Protein AF-A0A1M7NIB0-F1 (afdb_monomer_lite)

Radius of gyration: 23.58 Å; chains: 1; bounding box: 43×76×76 Å

Sequence (185 aa):
MPYAHPVGQKGPVQVIPDAISPPKFSQVEDLFGQIFESIPLSHLPNWKTGSRVNDGVLGEQLALQTLNEKTGLNFKPLHNTSNHGCDGCAVAIDGDTITVVVMDAKSSVNGVSKAGTPHGDPRTRLEGWLGNRSIADSDPALRDALRAALDSGKAKVQGVTVKVGVPAPSKTGVAEFKVEPWTKK

Secondary structure (DSSP, 8-state):
--------------------PPP-PPPGGGGBT-EEEEEEEEEPPPTTT---S--SHHHHHHHHHHHHHHH----EEEE-TTS-EEEEEEEEEETTEEEEEEEEEEEETT-GGGS----S-HHHHHHHHHH-HHHHTTSHHHHHHHHHHHHTS-PEEEEEEEEEE-PPTTEEEEEEEEEEE----

Foldseek 3Di:
DDDDDDDDDPPDDPPPPPDPPPPQQDDLVVQAPDKDWWDWDAQAQDPVPSDQDCPCPVQLVVLQVVNCVRGVWNWDAQAAPVRDAFSTWTWDDDPPATEIETEDTFEDQVAQVPTDADAADRVVRNVVQLVDCRRCVVDVVRSVVVCVQVVVVRYHYWYKYWGWHDHGHRDIDIIMIHIHTRDHD

pLDDT: mean 84.71, std 18.4, range [32.97, 97.94]

Organism: NCBI:txid1220495

Structure (mmCIF, N/CA/C/O backbone):
data_AF-A0A1M7NIB0-F1
#
_entry.id   AF-A0A1M7NIB0-F1
#
loop_
_atom_site.group_PDB
_atom_site.id
_atom_site.type_symbol
_atom_site.label_atom_id
_atom_site.label_alt_id
_atom_site.label_comp_id
_atom_site.label_asym_id
_atom_site.label_entity_id
_atom_site.label_seq_id
_atom_site.pdbx_PDB_ins_code
_atom_site.Cartn_x
_atom_site.Cartn_y
_atom_site.Cartn_z
_atom_site.occupancy
_atom_site.B_iso_or_equiv
_atom_site.auth_seq_id
_atom_site.auth_comp_id
_atom_site.auth_asym_id
_atom_site.auth_atom_id
_atom_site.pdbx_PDB_model_num
ATOM 1 N N . MET A 1 1 ? 24.529 57.394 56.788 1.00 34.91 1 MET A N 1
ATOM 2 C CA . MET A 1 1 ? 25.425 56.940 55.702 1.00 34.91 1 MET A CA 1
ATOM 3 C C . MET A 1 1 ? 24.793 55.691 55.089 1.00 34.91 1 MET A C 1
ATOM 5 O O . MET A 1 1 ? 24.599 54.738 55.834 1.00 34.91 1 MET A O 1
ATOM 9 N N . PRO A 1 2 ? 24.341 55.743 53.825 1.00 42.16 2 PRO A N 1
ATOM 10 C CA . PRO A 1 2 ? 23.486 54.734 53.195 1.00 42.16 2 PRO A CA 1
ATOM 11 C C . PRO A 1 2 ? 24.319 53.629 52.535 1.00 42.16 2 PRO A C 1
ATOM 13 O O . PRO A 1 2 ? 25.425 53.909 52.089 1.00 42.16 2 PRO A O 1
ATOM 16 N N . TYR A 1 3 ? 23.777 52.418 52.392 1.00 32.97 3 TYR A N 1
ATOM 17 C CA . TYR A 1 3 ? 24.201 51.505 51.327 1.00 32.97 3 TYR A CA 1
ATOM 18 C C . TYR A 1 3 ? 23.001 50.757 50.749 1.00 32.97 3 TYR A C 1
ATOM 20 O O . TYR A 1 3 ? 22.040 50.435 51.443 1.00 32.97 3 TYR A O 1
ATOM 28 N N . ALA A 1 4 ? 23.066 50.613 49.431 1.00 38.78 4 ALA A N 1
ATOM 29 C CA . ALA A 1 4 ? 21.981 50.380 48.500 1.00 38.78 4 ALA A CA 1
ATOM 30 C C . ALA A 1 4 ? 21.538 48.910 48.398 1.00 38.78 4 ALA A C 1
ATOM 32 O O . ALA A 1 4 ? 22.283 47.985 48.712 1.00 38.78 4 ALA A O 1
ATOM 33 N N . HIS A 1 5 ? 20.324 48.725 47.875 1.00 43.03 5 HIS A N 1
ATOM 34 C CA . HIS A 1 5 ? 19.790 47.454 47.382 1.00 43.03 5 HIS A CA 1
ATOM 35 C C . HIS A 1 5 ? 20.661 46.851 46.265 1.00 43.03 5 HIS A C 1
ATOM 37 O O . HIS A 1 5 ? 21.209 47.602 45.453 1.00 43.03 5 HIS A O 1
ATOM 43 N N . PRO A 1 6 ? 20.595 45.522 46.074 1.00 43.59 6 PRO A N 1
ATOM 44 C CA . PRO A 1 6 ? 20.601 44.975 44.728 1.00 43.59 6 PRO A CA 1
ATOM 45 C C . PRO A 1 6 ? 19.321 44.181 44.430 1.00 43.59 6 PRO A C 1
ATOM 47 O O . PRO A 1 6 ? 18.995 43.193 45.078 1.00 43.59 6 PRO A O 1
ATOM 50 N N . VAL A 1 7 ? 18.598 44.699 43.435 1.00 42.88 7 VAL A N 1
ATOM 51 C CA . VAL A 1 7 ? 18.051 44.013 42.252 1.00 42.88 7 VAL A CA 1
ATOM 52 C C . VAL A 1 7 ? 17.602 42.557 42.441 1.00 42.88 7 VAL A C 1
ATOM 54 O O . VAL A 1 7 ? 18.408 41.641 42.584 1.00 42.88 7 VAL A O 1
ATOM 57 N N . GLY A 1 8 ? 16.288 42.348 42.318 1.00 41.50 8 GLY A N 1
ATOM 58 C CA . GLY A 1 8 ? 15.665 41.030 42.264 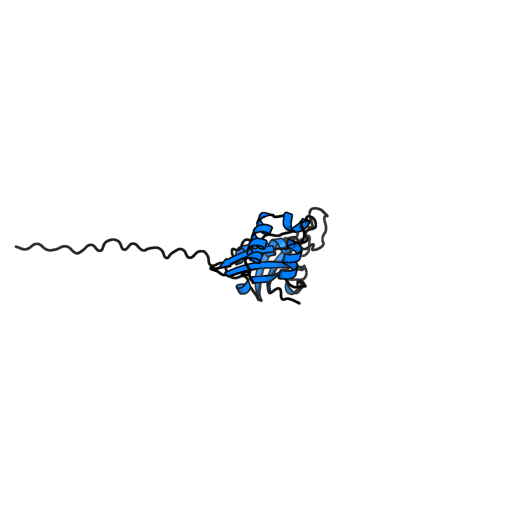1.00 41.50 8 GLY A CA 1
ATOM 59 C C . GLY A 1 8 ? 16.226 40.170 41.133 1.00 41.50 8 GLY A C 1
ATOM 60 O O . GLY A 1 8 ? 16.125 40.518 39.955 1.00 41.50 8 GLY A O 1
ATOM 61 N N . GLN A 1 9 ? 16.782 39.017 41.497 1.00 36.00 9 GLN A N 1
ATOM 62 C CA . GLN A 1 9 ? 17.070 37.956 40.545 1.00 36.00 9 GLN A CA 1
ATOM 63 C C . GLN A 1 9 ? 15.741 37.347 40.090 1.00 36.00 9 GLN A C 1
ATOM 65 O O . GLN A 1 9 ? 15.070 36.643 40.844 1.00 36.00 9 GLN A O 1
ATOM 70 N N . LYS A 1 10 ? 15.349 37.625 38.842 1.00 45.47 10 LYS A N 1
ATOM 71 C CA . LYS A 1 10 ? 14.395 36.774 38.128 1.00 45.47 10 LYS A CA 1
ATOM 72 C C . LYS A 1 10 ? 15.069 35.415 37.967 1.00 45.47 10 LYS A C 1
ATOM 74 O O . LYS A 1 10 ? 16.091 35.318 37.292 1.00 45.47 10 LYS A O 1
ATOM 79 N N . GLY A 1 11 ? 14.524 34.401 38.636 1.00 38.88 11 GLY A N 1
ATOM 80 C CA . GLY A 1 11 ? 14.954 33.017 38.468 1.00 38.88 11 GLY A CA 1
ATOM 81 C C . GLY A 1 11 ? 14.878 32.591 36.996 1.00 38.88 11 GLY A C 1
ATOM 82 O O . GLY A 1 11 ? 14.167 33.227 36.209 1.00 38.88 11 GLY A O 1
ATOM 83 N N . PRO A 1 12 ? 15.624 31.549 36.600 1.00 42.44 12 PRO A N 1
ATOM 84 C CA . PRO A 1 12 ? 15.651 31.103 35.218 1.00 42.44 12 PRO A CA 1
ATOM 85 C C . PRO A 1 12 ? 14.233 30.741 34.775 1.00 42.44 12 PRO A C 1
ATOM 87 O O . PRO A 1 12 ? 13.578 29.885 35.369 1.00 42.44 12 PRO A O 1
ATOM 90 N N . VAL A 1 13 ? 13.754 31.423 33.734 1.00 40.69 13 VAL A N 1
ATOM 91 C CA . VAL A 1 13 ? 12.539 31.037 33.021 1.00 40.69 13 VAL A CA 1
ATOM 92 C C . VAL A 1 13 ? 12.833 29.682 32.397 1.00 40.69 13 VAL A C 1
ATOM 94 O O . VAL A 1 13 ? 13.608 29.576 31.448 1.00 40.69 13 VAL A O 1
ATOM 97 N N . GLN A 1 14 ? 12.255 28.639 32.979 1.00 34.41 14 GLN A N 1
ATOM 98 C CA . GLN A 1 14 ? 12.273 27.306 32.411 1.00 34.41 14 GLN A CA 1
ATOM 99 C C . GLN A 1 14 ? 11.399 27.356 31.157 1.00 34.41 14 GLN A C 1
ATOM 101 O O . GLN A 1 14 ? 10.173 27.322 31.234 1.00 34.41 14 GLN A O 1
ATOM 106 N N . VAL A 1 15 ? 12.040 27.531 30.001 1.00 38.97 15 VAL A N 1
ATOM 107 C CA . VAL A 1 15 ? 11.403 27.334 28.701 1.00 38.97 15 VAL A CA 1
ATOM 108 C C . VAL A 1 15 ? 11.021 25.862 28.660 1.00 38.97 15 VAL A C 1
ATOM 110 O O . VAL A 1 15 ? 11.881 24.997 28.511 1.00 38.97 15 VAL A O 1
ATOM 113 N N . ILE A 1 16 ? 9.743 25.575 28.893 1.00 38.59 16 ILE A N 1
ATOM 114 C CA . ILE A 1 16 ? 9.174 24.262 28.622 1.00 38.59 16 ILE A CA 1
ATOM 115 C C . ILE A 1 16 ? 9.259 24.140 27.099 1.00 38.59 16 ILE A C 1
ATOM 117 O O . ILE A 1 16 ? 8.629 24.956 26.423 1.00 38.59 16 ILE A O 1
ATOM 121 N N . PRO A 1 17 ? 10.083 23.238 26.533 1.00 40.62 17 PRO A N 1
ATOM 122 C CA . PRO A 1 17 ? 10.037 23.016 25.100 1.00 40.62 17 PRO A CA 1
ATOM 123 C C . PRO A 1 17 ? 8.602 22.617 24.776 1.00 40.62 17 PRO A C 1
ATOM 125 O O . PRO A 1 17 ? 8.046 21.757 25.469 1.00 40.62 17 PRO A O 1
ATOM 128 N N . ASP A 1 18 ? 8.006 23.292 23.788 1.00 41.19 18 ASP A N 1
ATOM 129 C CA . ASP A 1 18 ? 6.699 22.931 23.252 1.00 41.19 18 ASP A CA 1
ATOM 130 C C . ASP A 1 18 ? 6.626 21.414 23.186 1.00 41.19 18 ASP A C 1
ATOM 132 O O . ASP A 1 18 ? 7.549 20.768 22.673 1.00 41.19 18 ASP A O 1
ATOM 136 N N . ALA A 1 19 ? 5.574 20.858 23.796 1.00 44.59 19 ALA A N 1
ATOM 137 C CA . ALA A 1 19 ? 5.298 19.437 23.755 1.00 44.59 19 ALA A CA 1
ATOM 138 C C . ALA A 1 19 ? 5.572 18.975 22.328 1.00 44.59 19 ALA A C 1
ATOM 140 O O . ALA A 1 19 ? 4.965 19.507 21.395 1.00 44.59 19 ALA A O 1
ATOM 141 N N . ILE A 1 20 ? 6.546 18.073 22.170 1.00 41.31 20 ILE A N 1
ATOM 142 C CA . ILE A 1 20 ? 6.865 17.454 20.890 1.00 41.31 20 ILE A CA 1
ATOM 143 C C . ILE A 1 20 ? 5.541 16.862 20.435 1.00 41.31 20 ILE A C 1
ATOM 145 O O . ILE A 1 20 ? 5.118 15.821 20.939 1.00 41.31 20 ILE A O 1
ATOM 149 N N . SER A 1 21 ? 4.833 17.588 19.570 1.00 39.56 21 SER A N 1
ATOM 150 C CA . SER A 1 21 ? 3.622 17.072 18.968 1.00 39.56 21 SER A CA 1
ATOM 151 C C . SER A 1 21 ? 4.083 15.791 18.295 1.00 39.56 21 SER A C 1
ATOM 153 O O . SER A 1 21 ? 5.071 15.850 17.549 1.00 39.56 21 SER A O 1
ATOM 155 N N . PRO A 1 22 ? 3.471 14.631 18.599 1.00 42.66 22 PRO A N 1
ATOM 156 C CA . PRO A 1 22 ? 3.801 13.420 17.871 1.00 42.66 22 PRO A CA 1
ATOM 157 C C . PRO A 1 22 ? 3.732 13.769 16.382 1.00 42.66 22 PRO A C 1
ATOM 159 O O . PRO A 1 22 ? 2.872 14.581 16.013 1.00 42.66 22 PRO A O 1
ATOM 162 N N . PRO A 1 23 ? 4.669 13.272 15.552 1.00 42.28 23 PRO A N 1
ATOM 163 C CA . PRO A 1 23 ? 4.689 13.617 14.139 1.00 42.28 23 PRO A CA 1
ATOM 164 C C . PRO A 1 23 ? 3.271 13.433 13.616 1.00 42.28 23 PRO A C 1
ATOM 166 O O . PRO A 1 23 ? 2.710 12.344 13.737 1.00 42.28 23 PRO A O 1
ATOM 169 N N . LYS A 1 24 ? 2.649 14.525 13.153 1.00 49.41 24 LYS A N 1
ATOM 170 C CA . LYS A 1 24 ? 1.334 14.448 12.525 1.00 49.41 24 LYS A CA 1
ATOM 171 C C . LYS A 1 24 ? 1.514 13.477 11.370 1.00 49.41 24 LYS A C 1
ATOM 173 O O . LYS A 1 24 ? 2.203 13.814 10.408 1.00 49.41 24 LYS A O 1
ATOM 178 N N . PHE A 1 25 ? 0.962 12.274 11.500 1.00 53.75 25 PHE A N 1
ATOM 179 C CA . PHE A 1 25 ? 0.815 11.380 10.367 1.00 53.75 25 PHE A CA 1
ATOM 180 C C . PHE A 1 25 ? 0.107 12.200 9.290 1.00 53.75 25 PHE A C 1
ATOM 182 O O . PHE A 1 25 ? -0.956 12.766 9.560 1.00 53.75 25 PHE A O 1
ATOM 189 N N . SER A 1 26 ? 0.730 12.369 8.121 1.00 63.62 26 SER A N 1
ATOM 190 C CA . SER A 1 26 ? 0.009 13.009 7.025 1.00 63.62 26 SER A CA 1
ATOM 191 C C . SER A 1 26 ? -1.113 12.057 6.633 1.00 63.62 26 SER A C 1
ATOM 193 O O . SER A 1 26 ? -0.911 10.836 6.563 1.00 63.62 26 SER A O 1
ATOM 195 N N . GLN A 1 27 ? -2.324 12.588 6.480 1.00 81.94 27 GLN A N 1
ATOM 196 C CA . GLN A 1 27 ? -3.430 11.741 6.068 1.00 81.94 27 GLN A CA 1
ATOM 197 C C . GLN A 1 27 ? -3.140 11.284 4.640 1.00 81.94 27 GLN A C 1
ATOM 199 O O . GLN A 1 27 ? -2.608 12.043 3.830 1.00 81.94 27 GLN A O 1
ATOM 204 N N . VAL A 1 28 ? -3.450 10.030 4.307 1.00 84.44 28 VAL A N 1
ATOM 205 C CA . VAL A 1 28 ? -3.160 9.514 2.957 1.00 84.44 28 VAL A CA 1
ATOM 206 C C . VAL A 1 28 ? -3.907 10.335 1.900 1.00 84.44 28 VAL A C 1
ATOM 208 O O . VAL A 1 28 ? -3.419 10.521 0.786 1.00 84.44 28 VAL A O 1
ATOM 211 N N . GLU A 1 29 ? -5.060 10.879 2.280 1.00 87.81 29 GLU A N 1
ATOM 212 C CA . GLU A 1 29 ? -5.856 11.827 1.516 1.00 87.81 29 GLU A CA 1
ATOM 213 C C . GLU A 1 29 ? -5.079 13.087 1.102 1.00 87.81 29 GLU A C 1
ATOM 215 O O . GLU A 1 29 ? -5.306 13.589 0.000 1.00 87.81 29 GLU A O 1
ATOM 220 N N . ASP A 1 30 ? -4.124 13.556 1.913 1.00 87.81 30 ASP A N 1
ATOM 221 C CA . ASP A 1 30 ? -3.294 14.721 1.584 1.00 87.81 30 ASP A CA 1
ATOM 222 C C . ASP A 1 30 ? -2.438 14.460 0.338 1.00 87.81 30 ASP A C 1
ATOM 224 O O . ASP A 1 30 ? -2.096 15.392 -0.384 1.00 87.81 30 ASP A O 1
ATOM 228 N N . LEU A 1 31 ? -2.122 13.194 0.039 1.00 88.31 31 LEU A N 1
ATOM 229 C CA . LEU A 1 31 ? -1.318 12.794 -1.119 1.00 88.31 31 LEU A CA 1
ATOM 230 C C . LEU A 1 31 ? -2.131 12.717 -2.420 1.00 88.31 31 LEU A C 1
ATOM 232 O O . LEU A 1 31 ? -1.552 12.556 -3.498 1.00 88.31 31 LEU A O 1
ATOM 236 N N . PHE A 1 32 ? -3.462 12.795 -2.355 1.00 90.94 32 PHE A N 1
ATOM 237 C CA . PHE A 1 32 ? -4.306 12.554 -3.520 1.00 90.94 32 PHE A CA 1
ATOM 238 C C . PHE A 1 32 ? -4.112 13.598 -4.617 1.00 90.94 32 PHE A C 1
ATOM 240 O O . PHE A 1 32 ? -4.124 14.805 -4.391 1.00 90.94 32 PHE A O 1
ATOM 247 N N . GLY A 1 33 ? -3.952 13.108 -5.849 1.00 83.38 33 GLY A N 1
ATOM 248 C CA . GLY A 1 33 ? -3.745 13.944 -7.030 1.00 83.38 33 GLY A CA 1
ATOM 249 C C . GLY A 1 33 ? -2.323 14.487 -7.170 1.00 83.38 33 GLY A C 1
ATOM 250 O O . GLY A 1 33 ? -1.998 15.021 -8.231 1.00 83.38 33 GLY A O 1
ATOM 251 N N . GLN A 1 34 ? -1.468 14.302 -6.161 1.00 83.00 34 GLN A N 1
ATOM 252 C CA . GLN A 1 34 ? -0.063 14.669 -6.242 1.00 83.00 34 GLN A CA 1
ATOM 253 C C . GLN A 1 34 ? 0.708 13.666 -7.103 1.00 83.00 34 GLN A C 1
ATOM 255 O O . GLN A 1 34 ? 0.446 12.457 -7.083 1.00 83.00 34 GLN A O 1
ATOM 260 N N . ILE A 1 35 ? 1.673 14.190 -7.855 1.00 81.88 35 ILE A N 1
ATOM 261 C CA . ILE A 1 35 ? 2.698 13.396 -8.523 1.00 81.88 35 ILE A CA 1
ATOM 262 C C . ILE A 1 35 ? 4.006 13.671 -7.796 1.00 81.88 35 ILE A C 1
ATOM 264 O O . ILE A 1 35 ? 4.390 14.828 -7.634 1.00 81.88 35 ILE A O 1
ATOM 268 N N . PHE A 1 36 ? 4.671 12.611 -7.346 1.00 82.44 36 PHE A N 1
ATOM 269 C CA . PHE A 1 36 ? 5.967 12.717 -6.685 1.00 82.44 36 PHE A CA 1
ATOM 270 C C . PHE A 1 36 ? 7.070 12.310 -7.654 1.00 82.44 36 PHE A C 1
ATOM 272 O O . PHE A 1 36 ? 6.957 11.310 -8.372 1.00 82.44 36 PHE A O 1
ATOM 279 N N . GLU A 1 37 ? 8.128 13.114 -7.669 1.00 69.06 37 GLU A N 1
ATOM 280 C CA . GLU A 1 37 ? 9.243 12.953 -8.585 1.00 69.06 37 GLU A CA 1
ATOM 281 C C . GLU A 1 37 ? 10.269 11.923 -8.099 1.00 69.06 37 GLU A C 1
ATOM 283 O O . GLU A 1 37 ? 10.825 12.003 -7.007 1.00 69.06 37 GLU A O 1
ATOM 288 N N . SER A 1 38 ? 10.561 11.009 -9.018 1.00 64.19 38 SER A N 1
ATOM 289 C CA . SER A 1 38 ? 11.890 10.709 -9.531 1.00 64.19 38 SER A CA 1
ATOM 290 C C . SER A 1 38 ? 12.925 10.094 -8.595 1.00 64.19 38 SER A C 1
ATOM 292 O O . SER A 1 38 ? 13.890 10.740 -8.185 1.00 64.19 38 SER A O 1
ATOM 294 N N . ILE A 1 39 ? 12.820 8.779 -8.409 1.00 67.12 39 ILE A N 1
ATOM 295 C CA . ILE A 1 39 ? 13.919 7.962 -7.882 1.00 67.12 39 ILE A CA 1
ATOM 296 C C . ILE A 1 39 ? 14.657 7.322 -9.068 1.00 67.12 39 ILE A C 1
ATOM 298 O O . ILE A 1 39 ? 14.045 6.521 -9.787 1.00 67.12 39 ILE A O 1
ATOM 302 N N . PRO A 1 40 ? 15.948 7.640 -9.301 1.00 81.25 40 PRO A N 1
ATOM 303 C CA . PRO A 1 40 ? 16.780 6.867 -10.209 1.00 81.25 40 PRO A CA 1
ATOM 304 C C . PRO A 1 40 ? 16.862 5.426 -9.716 1.00 81.25 40 PRO A C 1
ATOM 306 O O . PRO A 1 40 ? 17.307 5.165 -8.599 1.00 81.25 40 PRO A O 1
ATOM 309 N N . LEU A 1 41 ? 16.435 4.480 -10.543 1.00 87.94 41 LEU A N 1
ATOM 310 C CA . LEU A 1 41 ? 16.451 3.070 -10.189 1.00 87.94 41 LEU A CA 1
ATOM 311 C C . LEU A 1 41 ? 16.721 2.190 -11.399 1.00 87.94 41 LEU A C 1
ATOM 313 O O . LEU A 1 41 ? 16.505 2.579 -12.549 1.00 87.94 41 LEU A O 1
ATOM 317 N N . SER A 1 42 ? 17.179 0.974 -11.120 1.00 86.88 42 SER A N 1
ATOM 318 C CA . SER A 1 42 ? 17.357 -0.065 -12.129 1.00 86.88 42 SER A CA 1
ATOM 319 C C . SER A 1 42 ? 16.274 -1.118 -11.972 1.00 86.88 42 SER A C 1
ATOM 321 O O . SER A 1 42 ? 16.189 -1.773 -10.935 1.00 86.88 42 SER A O 1
ATOM 323 N N . HIS A 1 43 ? 15.460 -1.299 -13.010 1.00 88.69 43 HIS A N 1
ATOM 324 C CA . HIS A 1 43 ? 14.472 -2.368 -13.035 1.00 88.69 43 HIS A CA 1
ATOM 325 C C . HIS A 1 43 ? 15.170 -3.658 -13.457 1.00 88.69 43 HIS A C 1
ATOM 327 O O . HIS A 1 43 ? 15.409 -3.896 -14.641 1.00 88.69 43 HIS A O 1
ATOM 333 N N . LEU A 1 44 ? 15.550 -4.482 -12.487 1.00 87.62 44 LEU A N 1
ATOM 334 C CA . LEU A 1 44 ? 16.203 -5.758 -12.759 1.00 87.62 44 LEU A CA 1
ATOM 335 C C . LEU A 1 44 ? 15.186 -6.788 -13.277 1.00 87.62 44 LEU A C 1
ATOM 337 O O . LEU A 1 44 ? 14.028 -6.753 -12.864 1.00 87.62 44 LEU A O 1
ATOM 341 N N . PRO A 1 45 ? 15.585 -7.715 -14.167 1.00 84.44 45 PRO A N 1
ATOM 342 C CA . PRO A 1 45 ? 14.770 -8.885 -14.480 1.00 84.44 45 PRO A CA 1
ATOM 343 C C . PRO A 1 45 ? 14.365 -9.641 -13.215 1.00 84.44 45 PRO A C 1
ATOM 345 O O . PRO A 1 45 ? 15.115 -9.666 -12.236 1.00 84.44 45 PRO A O 1
ATOM 348 N N . ASN A 1 46 ? 13.216 -10.314 -13.258 1.00 83.50 46 ASN A N 1
ATOM 349 C CA . ASN A 1 46 ? 12.777 -11.147 -12.145 1.00 83.50 46 ASN A CA 1
ATOM 350 C C . ASN A 1 46 ? 13.860 -12.188 -11.815 1.00 83.50 46 ASN A C 1
ATOM 352 O O . ASN A 1 46 ? 14.240 -12.987 -12.669 1.00 83.50 46 ASN A O 1
ATOM 356 N N . TRP A 1 47 ? 14.350 -12.200 -10.577 1.00 78.75 47 TRP A N 1
ATOM 357 C CA . TRP A 1 47 ? 15.511 -13.015 -10.205 1.00 78.75 47 TRP A CA 1
ATOM 358 C C . TRP A 1 47 ? 15.239 -14.527 -10.219 1.00 78.75 47 TRP A C 1
ATOM 360 O O . TRP A 1 47 ? 16.170 -15.308 -10.388 1.00 78.75 47 TRP A O 1
ATOM 370 N N . LYS A 1 48 ? 13.976 -14.949 -10.053 1.00 80.06 48 LYS A N 1
ATOM 371 C CA . LYS A 1 48 ? 13.586 -16.369 -10.056 1.00 80.06 48 LYS A CA 1
ATOM 372 C C . LYS A 1 48 ? 13.420 -16.914 -11.468 1.00 80.06 48 LYS A C 1
ATOM 374 O O . LYS A 1 48 ? 13.734 -18.071 -11.718 1.00 80.06 48 LYS A O 1
ATOM 379 N N . THR A 1 49 ? 12.875 -16.104 -12.373 1.00 82.12 49 THR A N 1
ATOM 380 C CA . THR A 1 49 ? 12.452 -16.558 -13.710 1.00 82.12 49 THR A CA 1
ATOM 381 C C . THR A 1 49 ? 13.290 -15.982 -14.849 1.00 82.12 49 THR A C 1
ATOM 383 O O . THR A 1 49 ? 13.172 -16.435 -15.983 1.00 82.12 49 THR A O 1
ATOM 386 N N . GLY A 1 50 ? 14.101 -14.956 -14.586 1.00 81.94 50 GLY A N 1
ATOM 387 C CA . GLY A 1 50 ? 14.777 -14.164 -15.614 1.00 81.94 50 GLY A CA 1
ATOM 388 C C . GLY A 1 50 ? 13.826 -13.319 -16.471 1.00 81.94 50 GLY A C 1
ATOM 389 O O . GLY A 1 50 ? 14.263 -12.739 -17.467 1.00 81.94 50 GLY A O 1
ATOM 390 N N . SER A 1 51 ? 12.534 -13.251 -16.118 1.00 82.56 51 SER A N 1
ATOM 391 C CA . SER A 1 51 ? 11.520 -12.549 -16.906 1.00 82.56 51 SER A CA 1
ATOM 392 C C . SER A 1 51 ? 11.857 -11.067 -17.068 1.00 82.56 51 SER A C 1
ATOM 394 O O . SER A 1 51 ? 12.260 -10.388 -16.122 1.00 82.56 51 SER A O 1
ATOM 396 N N . ARG A 1 52 ? 11.655 -10.566 -18.290 1.00 85.62 52 ARG A N 1
ATOM 397 C CA . ARG A 1 52 ? 11.793 -9.149 -18.667 1.00 85.62 52 ARG A CA 1
ATOM 398 C C . ARG A 1 52 ? 10.438 -8.470 -18.860 1.00 85.62 52 ARG A C 1
ATOM 400 O O . ARG A 1 52 ? 10.336 -7.480 -19.579 1.00 85.62 52 ARG A O 1
ATOM 407 N N . VAL A 1 53 ? 9.399 -9.031 -18.254 1.00 87.88 53 VAL A N 1
ATOM 408 C CA . VAL A 1 53 ? 8.063 -8.440 -18.192 1.00 87.88 53 VAL A CA 1
ATOM 409 C C . VAL A 1 53 ? 7.937 -7.680 -16.877 1.00 87.88 53 VAL A C 1
ATOM 411 O O . VAL A 1 53 ? 8.490 -8.104 -15.868 1.00 87.88 53 VAL A O 1
ATOM 414 N N . ASN A 1 54 ? 7.216 -6.558 -16.888 1.00 88.44 54 ASN A N 1
ATOM 415 C CA . ASN A 1 54 ? 6.818 -5.893 -15.653 1.00 88.44 54 ASN A CA 1
ATOM 416 C C . ASN A 1 54 ? 5.811 -6.779 -14.906 1.00 88.44 54 ASN A C 1
ATOM 418 O O . ASN A 1 54 ? 4.661 -6.884 -15.328 1.00 88.44 54 ASN A O 1
ATOM 422 N N . ASP A 1 55 ? 6.259 -7.421 -13.831 1.00 88.62 55 ASP A N 1
ATOM 423 C CA . ASP A 1 55 ? 5.469 -8.349 -13.014 1.00 88.62 55 ASP A CA 1
ATOM 424 C C . ASP A 1 55 ? 4.794 -7.675 -11.808 1.00 88.62 55 ASP A C 1
ATOM 426 O O . ASP A 1 55 ? 4.109 -8.339 -11.036 1.00 88.62 55 ASP A O 1
ATOM 430 N N . GLY A 1 56 ? 4.967 -6.359 -11.656 1.00 90.56 56 GLY A N 1
ATOM 431 C CA . GLY A 1 56 ? 4.345 -5.568 -10.595 1.00 90.56 56 GLY A CA 1
ATOM 432 C C . GLY A 1 56 ? 5.157 -5.470 -9.304 1.00 90.56 56 GLY A C 1
ATOM 433 O O . GLY A 1 56 ? 4.983 -4.487 -8.587 1.00 90.56 56 GLY A O 1
ATOM 434 N N . VAL A 1 57 ? 6.103 -6.383 -9.049 1.00 90.56 57 VAL A N 1
ATOM 435 C CA . VAL A 1 57 ? 6.802 -6.497 -7.752 1.00 90.56 57 VAL A CA 1
ATOM 436 C C . VAL A 1 57 ? 7.550 -5.217 -7.391 1.00 90.56 57 VAL A C 1
ATOM 438 O O . VAL A 1 57 ? 7.404 -4.689 -6.291 1.00 90.56 57 VAL A O 1
ATOM 441 N N . LEU A 1 58 ? 8.324 -4.675 -8.334 1.00 91.62 58 LEU A N 1
ATOM 442 C CA . LEU A 1 58 ? 9.047 -3.422 -8.120 1.00 91.62 58 LEU A CA 1
ATOM 443 C C . LEU A 1 58 ? 8.089 -2.249 -7.865 1.00 91.62 58 LEU A C 1
ATOM 445 O O . LEU A 1 58 ? 8.355 -1.396 -7.025 1.00 91.62 58 LEU A O 1
ATOM 449 N N . GLY A 1 59 ? 6.969 -2.201 -8.588 1.00 93.81 59 GLY A N 1
ATOM 450 C CA . GLY A 1 59 ? 5.979 -1.141 -8.426 1.00 93.81 59 GLY A CA 1
ATOM 451 C C . GLY A 1 59 ? 5.336 -1.150 -7.045 1.00 93.81 59 GLY A C 1
ATOM 452 O O . GLY A 1 59 ? 5.208 -0.102 -6.423 1.00 93.81 59 GLY A O 1
ATOM 453 N N . GLU A 1 60 ? 4.984 -2.331 -6.549 1.00 95.19 60 GLU A N 1
ATOM 454 C CA . GLU A 1 60 ? 4.437 -2.511 -5.208 1.00 95.19 60 GLU A CA 1
ATOM 455 C C . GLU A 1 60 ? 5.429 -2.110 -4.113 1.00 95.19 60 GLU A C 1
ATOM 457 O O . GLU A 1 60 ? 5.076 -1.353 -3.211 1.00 95.19 60 GLU A O 1
ATOM 462 N N . GLN A 1 61 ? 6.688 -2.546 -4.221 1.00 93.44 61 GLN A N 1
ATOM 463 C CA . GLN A 1 61 ? 7.735 -2.190 -3.259 1.00 93.44 61 GLN A CA 1
ATOM 464 C C . GLN A 1 61 ? 7.913 -0.674 -3.151 1.00 93.44 61 GLN A C 1
ATOM 466 O O . GLN A 1 61 ? 7.946 -0.121 -2.051 1.00 93.44 61 GLN A O 1
ATOM 471 N N . LEU A 1 62 ? 7.984 0.004 -4.297 1.00 94.06 62 LEU A N 1
ATOM 472 C CA . LEU A 1 62 ? 8.131 1.453 -4.331 1.00 94.06 62 LEU A CA 1
ATOM 473 C C . LEU A 1 62 ? 6.866 2.172 -3.834 1.00 94.06 62 LEU A C 1
ATOM 475 O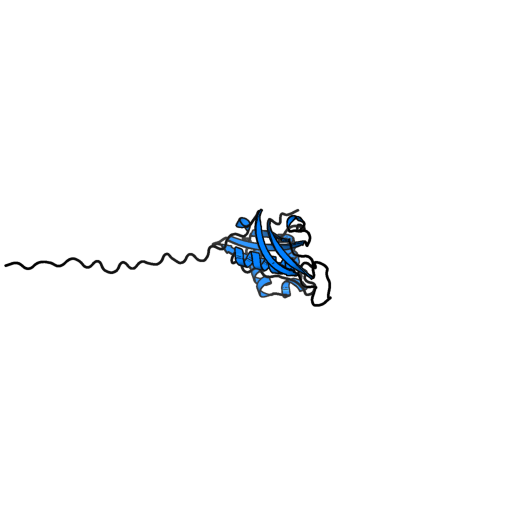 O . LEU A 1 62 ? 6.970 3.218 -3.195 1.00 94.06 62 LEU A O 1
ATOM 479 N N . ALA A 1 63 ? 5.676 1.622 -4.095 1.00 94.88 63 ALA A N 1
ATOM 480 C CA . ALA A 1 63 ? 4.417 2.158 -3.586 1.00 94.88 63 ALA A CA 1
ATOM 481 C C . ALA A 1 63 ? 4.339 2.088 -2.052 1.00 94.88 63 ALA A C 1
ATOM 483 O O . ALA A 1 63 ? 4.042 3.098 -1.411 1.00 94.88 63 ALA A O 1
ATOM 484 N N . LEU A 1 64 ? 4.674 0.931 -1.471 1.00 95.25 64 LEU A N 1
ATOM 485 C CA . LEU A 1 64 ? 4.763 0.731 -0.022 1.00 95.25 64 LEU A CA 1
ATOM 486 C C . LEU A 1 64 ? 5.764 1.694 0.616 1.00 95.25 64 LEU A C 1
ATOM 488 O O . LEU A 1 64 ? 5.432 2.375 1.586 1.00 95.25 64 LEU A O 1
ATOM 492 N N . GLN A 1 65 ? 6.972 1.780 0.049 1.00 93.25 65 GLN A N 1
ATOM 493 C CA . GLN A 1 65 ? 7.999 2.712 0.507 1.00 93.25 65 GLN A CA 1
ATOM 494 C C . GLN A 1 65 ? 7.473 4.151 0.494 1.00 93.25 65 GLN A C 1
ATOM 496 O O . GLN A 1 65 ? 7.540 4.837 1.510 1.00 93.25 65 GLN A O 1
ATOM 501 N N . THR A 1 66 ? 6.884 4.579 -0.626 1.00 91.81 66 THR A N 1
ATOM 502 C CA . THR A 1 66 ? 6.352 5.938 -0.785 1.00 91.81 66 THR A CA 1
ATOM 503 C C . THR A 1 66 ? 5.281 6.248 0.256 1.00 91.81 66 THR A C 1
ATOM 505 O O . THR A 1 66 ? 5.348 7.292 0.900 1.00 91.81 66 THR A O 1
ATOM 508 N N . LEU A 1 67 ? 4.297 5.365 0.461 1.00 92.81 67 LEU A N 1
ATOM 509 C CA . LEU A 1 67 ? 3.248 5.624 1.450 1.00 92.81 67 LEU A CA 1
ATOM 510 C C . LEU A 1 67 ? 3.802 5.658 2.874 1.00 92.81 67 LEU A C 1
ATOM 512 O O . LEU A 1 67 ? 3.446 6.566 3.625 1.00 92.81 67 LEU A O 1
ATOM 516 N N . ASN A 1 68 ? 4.692 4.736 3.239 1.00 93.50 68 ASN A N 1
ATOM 517 C CA . ASN A 1 68 ? 5.310 4.719 4.565 1.00 93.50 68 ASN A CA 1
ATOM 518 C C . ASN A 1 68 ? 6.125 5.993 4.825 1.00 93.50 68 ASN A C 1
ATOM 520 O O . ASN A 1 68 ? 5.955 6.631 5.861 1.00 93.50 68 ASN A O 1
ATOM 524 N N . GLU A 1 69 ? 6.952 6.417 3.867 1.00 90.75 69 GLU A N 1
ATOM 525 C CA . GLU A 1 69 ? 7.766 7.631 3.990 1.00 90.75 69 GLU A CA 1
ATOM 526 C C . GLU A 1 69 ? 6.920 8.904 4.058 1.00 90.75 69 GLU A C 1
ATOM 528 O O . GLU A 1 69 ? 7.229 9.815 4.826 1.00 90.75 69 GLU A O 1
ATOM 533 N N . LYS A 1 70 ? 5.859 8.994 3.249 1.00 89.56 70 LYS A N 1
ATOM 534 C CA . LYS A 1 70 ? 5.042 10.210 3.166 1.00 89.56 70 LYS A CA 1
ATOM 535 C C . LYS A 1 70 ? 4.052 10.340 4.313 1.00 89.56 70 LYS A C 1
ATOM 537 O O . LYS A 1 70 ? 3.799 11.462 4.744 1.00 89.56 70 LYS A O 1
ATOM 542 N N . THR A 1 71 ? 3.502 9.228 4.798 1.00 90.19 71 THR A N 1
ATOM 543 C CA . THR A 1 71 ? 2.444 9.239 5.823 1.00 90.19 71 THR A CA 1
ATOM 544 C C . THR A 1 71 ? 2.933 8.923 7.224 1.00 90.19 71 THR A C 1
ATOM 546 O O . THR A 1 71 ? 2.274 9.298 8.188 1.00 90.19 71 THR A O 1
ATOM 549 N N . GLY A 1 72 ? 4.077 8.246 7.360 1.00 90.38 72 GLY A N 1
ATOM 550 C CA . GLY A 1 72 ? 4.543 7.696 8.632 1.00 90.38 72 GLY A CA 1
ATOM 551 C C . GLY A 1 72 ? 3.756 6.465 9.097 1.00 90.38 72 GLY A C 1
ATOM 552 O O . GLY A 1 72 ? 4.049 5.931 10.165 1.00 90.38 72 GLY A O 1
ATOM 553 N N . LEU A 1 73 ? 2.765 6.000 8.327 1.00 92.25 73 LEU A N 1
ATOM 554 C CA . LEU A 1 73 ? 2.047 4.759 8.611 1.00 92.25 73 LEU A CA 1
ATOM 555 C C . LEU A 1 73 ? 2.947 3.537 8.367 1.00 92.25 73 LEU A C 1
ATOM 557 O O . LEU A 1 73 ? 4.016 3.631 7.771 1.00 92.25 73 LEU A O 1
ATOM 561 N N . ASN A 1 74 ? 2.495 2.374 8.837 1.00 93.56 74 ASN A N 1
ATOM 562 C CA . ASN A 1 74 ? 3.190 1.097 8.680 1.00 93.56 74 ASN A CA 1
ATOM 563 C C . ASN A 1 74 ? 2.417 0.179 7.725 1.00 93.56 74 ASN A C 1
ATOM 565 O O . ASN A 1 74 ? 1.829 -0.819 8.148 1.00 93.56 74 ASN A O 1
ATOM 569 N N . PHE A 1 75 ? 2.369 0.551 6.447 1.00 96.81 75 PHE A N 1
ATOM 570 C CA . PHE A 1 75 ? 1.827 -0.299 5.396 1.00 96.81 75 PHE A CA 1
ATOM 571 C C . PHE A 1 75 ? 2.676 -1.550 5.238 1.00 96.81 75 PHE A C 1
ATOM 573 O O . PHE A 1 75 ? 3.900 -1.485 5.084 1.00 96.81 75 PHE A O 1
ATOM 580 N N . LYS A 1 76 ? 1.987 -2.688 5.225 1.00 96.94 76 LYS A N 1
ATOM 581 C CA . LYS A 1 76 ? 2.571 -4.003 4.993 1.00 96.94 76 LYS A CA 1
ATOM 582 C C . LYS A 1 76 ? 1.720 -4.799 4.010 1.00 96.94 76 LYS A C 1
ATOM 584 O O . LYS A 1 76 ? 0.491 -4.697 4.075 1.00 96.94 76 LYS A O 1
ATOM 589 N N . PRO A 1 77 ? 2.336 -5.603 3.135 1.00 97.06 77 PRO A N 1
ATOM 590 C CA . PRO A 1 77 ? 1.583 -6.518 2.298 1.00 97.06 77 PRO A CA 1
ATOM 591 C C . PRO A 1 77 ? 0.941 -7.612 3.162 1.00 97.06 77 PRO A C 1
ATOM 593 O O . PRO A 1 77 ? 1.505 -8.053 4.165 1.00 97.06 77 PRO A O 1
ATOM 596 N N . LEU A 1 78 ? -0.232 -8.075 2.743 1.00 97.44 78 LEU A N 1
ATOM 597 C CA . LEU A 1 78 ? -0.888 -9.273 3.263 1.00 97.44 78 LEU A CA 1
ATOM 598 C C . LEU A 1 78 ? -1.179 -10.175 2.066 1.00 97.44 78 LEU A C 1
ATOM 600 O O . LEU A 1 78 ? -2.215 -10.018 1.417 1.00 97.4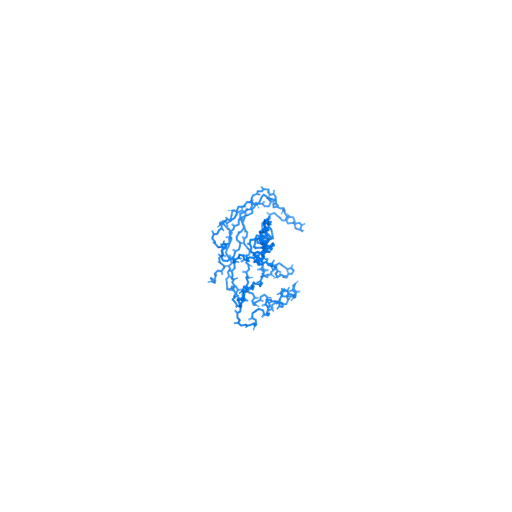4 78 LEU A O 1
ATOM 604 N N . HIS A 1 79 ? -0.246 -11.072 1.742 1.00 94.56 79 HIS A N 1
ATOM 605 C CA . HIS A 1 79 ? -0.231 -11.858 0.507 1.00 94.56 79 HIS A CA 1
ATOM 606 C C . HIS A 1 79 ? 0.033 -13.335 0.764 1.00 94.56 79 HIS A C 1
ATOM 608 O O . HIS A 1 79 ? 0.866 -13.702 1.587 1.00 94.56 79 HIS A O 1
ATOM 614 N N . ASN A 1 80 ? -0.592 -14.193 -0.035 1.00 93.25 80 ASN A N 1
ATOM 615 C CA . ASN A 1 80 ? -0.210 -15.601 -0.084 1.00 93.25 80 ASN A CA 1
ATOM 616 C C . ASN A 1 80 ? 1.081 -15.835 -0.901 1.00 93.25 80 ASN A C 1
ATOM 618 O O . ASN A 1 80 ? 1.653 -14.926 -1.499 1.00 93.25 80 ASN A O 1
ATOM 622 N N . THR A 1 81 ? 1.509 -17.096 -1.006 1.00 89.88 81 THR A N 1
ATOM 623 C CA . THR A 1 81 ? 2.706 -17.508 -1.770 1.00 89.88 81 THR A CA 1
ATOM 624 C C . THR A 1 81 ? 2.629 -17.248 -3.279 1.00 89.88 81 THR A C 1
ATOM 626 O O . THR A 1 81 ? 3.637 -17.380 -3.971 1.00 89.88 81 THR A O 1
ATOM 629 N N . SER A 1 82 ? 1.445 -16.924 -3.802 1.00 88.19 82 SER A N 1
ATOM 630 C CA . SER A 1 82 ? 1.216 -16.545 -5.200 1.00 88.19 82 SER A CA 1
ATOM 631 C C . SER A 1 82 ? 1.185 -15.026 -5.398 1.00 88.19 82 SER A C 1
ATOM 633 O O . SER A 1 82 ? 0.799 -14.582 -6.474 1.00 88.19 82 SER A O 1
ATOM 635 N N . ASN A 1 83 ? 1.575 -14.237 -4.388 1.00 87.38 83 ASN A N 1
ATOM 636 C CA . ASN A 1 83 ? 1.505 -12.771 -4.375 1.00 87.38 83 ASN A CA 1
ATOM 637 C C . ASN A 1 83 ? 0.078 -12.237 -4.592 1.00 87.38 83 ASN A C 1
ATOM 639 O O . ASN A 1 83 ? -0.126 -11.201 -5.216 1.00 87.38 83 ASN A O 1
ATOM 643 N N . HIS A 1 84 ? -0.939 -12.970 -4.129 1.00 91.12 84 HIS A N 1
ATOM 644 C CA . HIS A 1 84 ? -2.318 -12.490 -4.140 1.00 91.12 84 HIS A CA 1
ATOM 645 C C . HIS A 1 84 ? -2.708 -12.000 -2.748 1.00 91.12 84 HIS A C 1
ATOM 647 O O . HIS A 1 84 ? -2.554 -12.734 -1.770 1.00 91.12 84 HIS A O 1
ATOM 653 N N . GLY A 1 85 ? -3.295 -10.807 -2.674 1.00 94.50 85 GLY A N 1
ATOM 654 C CA . GLY A 1 85 ? -3.870 -10.255 -1.452 1.00 94.50 85 GLY A CA 1
ATOM 655 C C . GLY A 1 85 ? -3.829 -8.731 -1.440 1.00 94.50 85 GLY A C 1
ATOM 656 O O . GLY A 1 85 ? -3.981 -8.110 -2.487 1.00 94.50 85 GLY A O 1
ATOM 657 N N . CYS A 1 86 ? -3.641 -8.155 -0.254 1.00 96.25 86 CYS A N 1
ATOM 658 C CA . CYS A 1 86 ? -3.481 -6.717 -0.070 1.00 96.25 86 CYS A CA 1
ATOM 659 C C . CYS A 1 86 ? -2.037 -6.303 -0.349 1.00 96.25 86 CYS A C 1
ATOM 661 O O . CYS A 1 86 ? -1.152 -6.685 0.414 1.00 96.25 86 CYS A O 1
ATOM 663 N N . ASP A 1 87 ? -1.810 -5.498 -1.386 1.00 96.94 87 ASP A N 1
ATOM 664 C CA . ASP A 1 87 ? -0.481 -4.957 -1.722 1.00 96.94 87 ASP A CA 1
ATOM 665 C C . ASP A 1 87 ? 0.091 -4.119 -0.572 1.00 96.94 87 ASP A C 1
ATOM 667 O O . ASP A 1 87 ? 1.293 -4.106 -0.329 1.00 96.94 87 ASP A O 1
ATOM 671 N N . GLY A 1 88 ? -0.777 -3.437 0.180 1.00 97.50 88 GLY A N 1
ATOM 672 C CA . GLY A 1 88 ? -0.389 -2.698 1.373 1.00 97.50 88 GLY A CA 1
ATOM 673 C C . GLY A 1 88 ? -1.581 -2.376 2.254 1.00 97.50 88 GLY A C 1
ATOM 674 O O . GLY A 1 88 ? -2.486 -1.650 1.860 1.00 97.50 88 GLY A O 1
ATOM 675 N N . CYS A 1 89 ? -1.575 -2.890 3.473 1.00 97.81 89 CYS A N 1
ATOM 676 C CA . CYS A 1 89 ? -2.616 -2.663 4.457 1.00 97.81 89 CYS A CA 1
ATOM 677 C C . CYS A 1 89 ? -2.014 -1.999 5.697 1.00 97.81 89 CYS A C 1
ATOM 679 O O . CYS A 1 89 ? -0.935 -2.379 6.155 1.00 97.81 89 CYS A O 1
ATOM 681 N N . ALA A 1 90 ? -2.718 -1.010 6.239 1.00 97.38 90 ALA A N 1
ATOM 682 C CA . ALA A 1 90 ? -2.342 -0.320 7.466 1.00 97.38 90 ALA A CA 1
ATOM 683 C C . ALA A 1 90 ? -3.581 0.003 8.305 1.00 97.38 90 ALA A C 1
ATOM 685 O O . ALA A 1 90 ? -4.663 0.250 7.772 1.00 97.38 90 ALA A O 1
ATOM 686 N N . VAL A 1 91 ? -3.401 0.053 9.623 1.00 95.69 91 VAL A N 1
ATOM 687 C CA . VAL A 1 91 ? -4.367 0.661 10.542 1.00 95.69 91 VAL A CA 1
ATOM 688 C C . VAL A 1 91 ? -3.796 2.006 10.973 1.00 95.69 91 VAL A C 1
ATOM 690 O O . VAL A 1 91 ? -2.729 2.062 11.579 1.00 95.69 91 VAL A O 1
ATOM 693 N N . ALA A 1 92 ? -4.498 3.082 10.638 1.00 92.75 92 ALA A N 1
ATOM 694 C CA . ALA A 1 92 ? -4.214 4.437 11.080 1.00 92.75 92 ALA A CA 1
ATOM 695 C C . ALA A 1 92 ? -5.164 4.801 12.226 1.00 92.75 92 ALA A C 1
ATOM 697 O O . ALA A 1 92 ? -6.371 4.557 12.139 1.00 92.75 92 ALA A O 1
ATOM 698 N N . ILE A 1 93 ? -4.619 5.379 13.295 1.00 89.19 93 ILE A N 1
ATOM 699 C CA . ILE A 1 93 ? -5.382 5.833 14.461 1.00 89.19 93 ILE A CA 1
ATOM 700 C C . ILE A 1 93 ? -5.082 7.316 14.658 1.00 89.19 93 ILE A C 1
ATOM 702 O O . ILE A 1 93 ? -3.926 7.6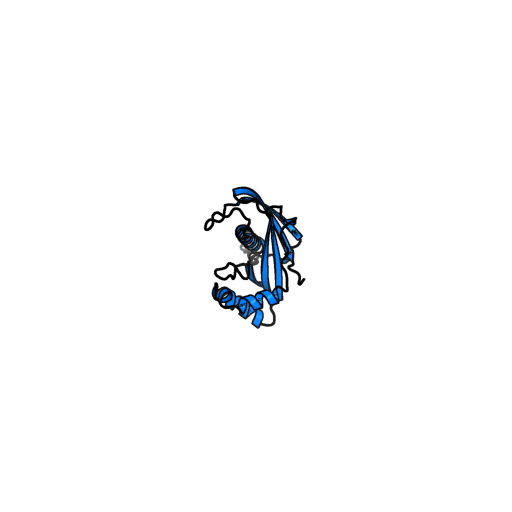88 14.855 1.00 89.19 93 ILE A O 1
ATOM 706 N N . ASP A 1 94 ? -6.123 8.141 14.604 1.00 85.00 94 ASP A N 1
ATOM 707 C CA . ASP A 1 94 ? -6.064 9.583 14.849 1.00 85.00 94 ASP A CA 1
ATOM 708 C C . ASP A 1 94 ? -7.151 9.962 15.864 1.00 85.00 94 ASP A C 1
ATOM 710 O O . ASP A 1 94 ? -8.344 10.029 15.545 1.00 85.00 94 ASP A O 1
ATOM 714 N N . GLY A 1 95 ? -6.743 10.105 17.128 1.00 85.69 95 GLY A N 1
ATOM 715 C CA . GLY A 1 95 ? -7.667 10.210 18.258 1.00 85.69 95 GLY A CA 1
ATOM 716 C C . GLY A 1 95 ? -8.610 9.003 18.325 1.00 85.69 95 GLY A C 1
ATOM 717 O O . GLY A 1 95 ? -8.161 7.859 18.371 1.00 85.69 95 GLY A O 1
ATOM 718 N N . ASP A 1 96 ? -9.918 9.266 18.294 1.00 85.81 96 ASP A N 1
ATOM 719 C CA . ASP A 1 96 ? -10.965 8.232 18.289 1.00 85.81 96 ASP A CA 1
ATOM 720 C C . ASP A 1 96 ? -11.254 7.656 16.890 1.00 85.81 96 ASP A C 1
ATOM 722 O O . ASP A 1 96 ? -12.052 6.724 16.746 1.00 85.81 96 ASP A O 1
ATOM 726 N N . THR A 1 97 ? -10.635 8.209 15.843 1.00 88.12 97 THR A N 1
ATOM 727 C CA . THR A 1 97 ? -10.855 7.769 14.465 1.00 88.12 97 THR A CA 1
ATOM 728 C C . THR A 1 97 ? -9.920 6.619 14.131 1.00 88.12 97 THR A C 1
ATOM 730 O O . THR A 1 97 ? -8.699 6.767 14.138 1.00 88.12 97 THR A O 1
ATOM 733 N N . ILE A 1 98 ? -10.503 5.479 13.765 1.00 93.06 98 ILE A N 1
ATOM 734 C CA . ILE A 1 98 ? -9.774 4.327 13.234 1.00 93.06 98 ILE A CA 1
ATOM 735 C C . ILE A 1 98 ? -10.012 4.282 11.727 1.00 93.06 98 ILE A C 1
ATOM 737 O O . ILE A 1 98 ? -11.155 4.247 11.268 1.00 93.06 98 ILE A O 1
ATOM 741 N N . THR A 1 99 ? -8.938 4.256 10.947 1.00 95.06 99 THR A N 1
ATOM 742 C CA . THR A 1 99 ? -9.009 4.049 9.500 1.00 95.06 99 THR A CA 1
ATOM 743 C C . THR A 1 99 ? -8.168 2.847 9.121 1.00 95.06 99 THR A C 1
ATOM 745 O O . THR A 1 99 ? -6.966 2.812 9.356 1.00 95.06 99 THR A O 1
ATOM 748 N N . VAL A 1 100 ? -8.795 1.861 8.492 1.00 97.06 100 VAL A N 1
ATOM 749 C CA . VAL A 1 100 ? -8.076 0.814 7.777 1.00 97.06 100 VAL A CA 1
ATOM 750 C C . VAL A 1 100 ? -7.802 1.324 6.370 1.00 97.06 100 VAL A C 1
ATOM 752 O O . VAL A 1 100 ? -8.734 1.550 5.595 1.00 97.06 100 VAL A O 1
ATOM 755 N N . VAL A 1 101 ? -6.532 1.528 6.042 1.00 97.25 101 VAL A N 1
ATOM 756 C CA . VAL A 1 101 ? -6.121 1.949 4.705 1.00 97.25 101 VAL A CA 1
ATOM 757 C C . VAL A 1 101 ? -5.734 0.720 3.896 1.00 97.25 101 VAL A C 1
ATOM 759 O O . VAL A 1 101 ? -4.907 -0.083 4.328 1.00 97.25 101 VAL A O 1
ATOM 762 N N . VAL A 1 102 ? -6.346 0.586 2.721 1.00 97.50 102 VAL A N 1
ATOM 763 C CA . VAL A 1 102 ? -6.135 -0.521 1.788 1.00 97.50 102 VAL A CA 1
ATOM 764 C C . VAL A 1 102 ? -5.538 0.041 0.508 1.00 97.50 102 VAL A C 1
ATOM 766 O O . VAL A 1 102 ? -6.214 0.740 -0.249 1.00 97.50 102 VAL A O 1
ATOM 769 N N . MET A 1 103 ? -4.267 -0.257 0.282 1.00 96.94 103 MET A N 1
ATOM 770 C CA . MET A 1 103 ? -3.524 0.116 -0.909 1.00 96.94 103 MET A CA 1
ATOM 771 C C . MET A 1 103 ? -3.608 -0.996 -1.955 1.00 96.94 103 MET A C 1
ATOM 773 O O . MET A 1 103 ? -3.409 -2.170 -1.649 1.00 96.94 103 MET A O 1
ATOM 777 N N . ASP A 1 104 ? -3.834 -0.596 -3.200 1.00 96.44 104 ASP A N 1
ATOM 778 C CA . ASP A 1 104 ? -3.556 -1.397 -4.388 1.00 96.44 104 ASP A CA 1
ATOM 779 C C . ASP A 1 104 ? -2.518 -0.656 -5.249 1.00 96.44 104 ASP A C 1
ATOM 781 O O . ASP A 1 104 ? -2.658 0.541 -5.540 1.00 96.44 104 ASP A O 1
ATOM 785 N N . ALA A 1 105 ? -1.443 -1.356 -5.608 1.00 96.44 105 ALA A N 1
ATOM 786 C CA . ALA A 1 105 ? -0.378 -0.833 -6.444 1.00 96.44 105 ALA A CA 1
ATOM 787 C C . ALA A 1 105 ? -0.624 -1.206 -7.910 1.00 96.44 105 ALA A C 1
ATOM 789 O O . ALA A 1 105 ? -0.991 -2.330 -8.270 1.00 96.44 105 ALA A O 1
ATOM 790 N N . LYS A 1 106 ? -0.388 -0.247 -8.806 1.00 95.94 106 LYS A N 1
ATOM 791 C CA . LYS A 1 106 ? -0.459 -0.469 -10.254 1.00 95.94 106 LYS A CA 1
ATOM 792 C C . LYS A 1 106 ? 0.769 0.129 -10.903 1.00 95.94 106 LYS A C 1
ATOM 794 O O . LYS A 1 106 ? 0.991 1.332 -10.809 1.00 95.94 106 LYS A O 1
ATOM 799 N N . SER A 1 107 ? 1.556 -0.693 -11.591 1.00 95.50 107 SER A N 1
ATOM 800 C CA . SER A 1 107 ? 2.769 -0.229 -12.260 1.00 95.50 107 SER A CA 1
ATOM 801 C C . SER A 1 107 ? 2.675 -0.285 -13.779 1.00 95.50 107 SER A C 1
ATOM 803 O O . SER A 1 107 ? 1.936 -1.084 -14.356 1.00 95.50 107 SER A O 1
ATOM 805 N N . SER A 1 108 ? 3.431 0.586 -14.440 1.00 95.31 108 SER A N 1
ATOM 806 C CA . SER A 1 108 ? 3.507 0.670 -15.895 1.00 95.31 108 SER A CA 1
ATOM 807 C C . SER A 1 108 ? 4.912 1.051 -16.339 1.00 95.31 108 SER A C 1
ATOM 809 O O . SER A 1 108 ? 5.525 1.955 -15.779 1.00 95.31 108 SER A O 1
ATOM 811 N N . VAL A 1 109 ? 5.388 0.404 -17.404 1.00 94.62 109 VAL A N 1
ATOM 812 C CA . VAL A 1 109 ? 6.648 0.766 -18.080 1.00 94.62 109 VAL A CA 1
ATOM 813 C C . VAL A 1 109 ? 6.483 1.897 -19.097 1.00 94.62 109 VAL A C 1
ATOM 815 O O . VAL A 1 109 ? 7.458 2.379 -19.661 1.00 94.62 109 VAL A O 1
ATOM 818 N N . ASN A 1 110 ? 5.240 2.322 -19.335 1.00 94.12 110 ASN A N 1
ATOM 819 C CA . ASN A 1 110 ? 4.866 3.363 -20.293 1.00 94.12 110 ASN A CA 1
ATOM 820 C C . ASN A 1 110 ? 4.518 4.691 -19.588 1.00 94.12 110 ASN A C 1
ATOM 822 O O . ASN A 1 110 ? 3.714 5.470 -20.101 1.00 94.12 110 ASN A O 1
ATOM 826 N N . GLY A 1 111 ? 5.066 4.913 -18.389 1.00 91.69 111 GLY A N 1
ATOM 827 C CA . GLY A 1 111 ? 4.803 6.081 -17.541 1.00 91.69 111 GLY A CA 1
ATOM 828 C C . GLY A 1 111 ? 3.632 5.899 -16.570 1.00 91.69 111 GLY A C 1
ATOM 829 O O . GLY A 1 111 ? 2.760 5.039 -16.766 1.00 91.69 111 GLY A O 1
ATOM 830 N N . VAL A 1 112 ? 3.606 6.727 -15.517 1.00 93.69 112 VAL A N 1
ATOM 831 C CA . V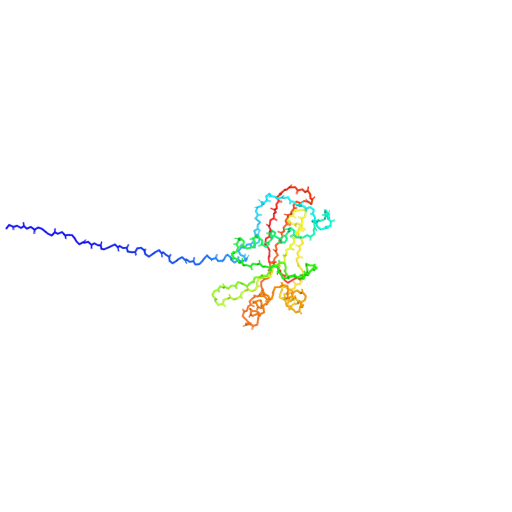AL A 1 112 ? 2.643 6.613 -14.400 1.00 93.69 112 VAL A CA 1
ATOM 832 C C . VAL A 1 112 ? 1.186 6.784 -14.836 1.00 93.69 112 VAL A C 1
ATOM 834 O O . VAL A 1 112 ? 0.289 6.118 -14.323 1.00 93.69 112 VAL A O 1
ATOM 837 N N . SER A 1 113 ? 0.936 7.619 -15.849 1.00 92.50 113 SER A N 1
ATOM 838 C CA . SER A 1 113 ? -0.411 7.875 -16.382 1.00 92.50 113 SER A CA 1
ATOM 839 C C . SER A 1 113 ? -1.035 6.665 -17.088 1.00 92.50 113 SER A C 1
ATOM 841 O O . SER A 1 113 ? -2.248 6.638 -17.299 1.00 92.50 113 SER A O 1
ATOM 843 N N . LYS A 1 114 ? -0.221 5.664 -17.447 1.00 95.50 114 LYS A N 1
ATOM 844 C CA . LYS A 1 114 ? -0.653 4.411 -18.083 1.00 95.50 114 LYS A CA 1
ATOM 845 C C . LYS A 1 114 ? -0.816 3.255 -17.098 1.00 95.50 114 LYS A C 1
ATOM 847 O O . LYS A 1 114 ? -1.265 2.188 -17.508 1.00 95.50 114 LYS A O 1
ATOM 852 N N . ALA A 1 115 ? -0.472 3.444 -15.824 1.00 94.69 115 ALA A N 1
ATOM 853 C CA . ALA A 1 115 ? -0.764 2.457 -14.796 1.00 94.69 115 ALA A CA 1
ATOM 854 C C . ALA A 1 115 ? -2.283 2.273 -14.643 1.00 94.69 115 ALA A C 1
ATOM 856 O O . ALA A 1 115 ? -3.053 3.237 -14.698 1.00 94.69 115 ALA A O 1
ATOM 857 N N . GLY A 1 116 ? -2.701 1.019 -14.466 1.00 93.25 116 GLY A N 1
ATOM 858 C CA . GLY A 1 116 ? -4.108 0.653 -14.332 1.00 93.25 116 GLY A CA 1
ATOM 859 C C . GLY A 1 116 ? -4.774 1.244 -13.088 1.00 93.25 116 GLY A C 1
ATOM 860 O O . GLY A 1 116 ? -4.148 1.899 -12.258 1.00 93.25 116 GLY A O 1
ATOM 861 N N . THR A 1 117 ? -6.066 0.974 -12.945 1.00 91.12 117 THR A N 1
ATOM 862 C CA . THR A 1 117 ? -6.843 1.321 -11.752 1.00 91.12 117 THR A CA 1
ATOM 863 C C . THR A 1 117 ? -7.420 0.033 -11.166 1.00 91.12 117 THR A C 1
ATOM 865 O O . THR A 1 117 ? -7.851 -0.826 -11.938 1.00 91.12 117 THR A O 1
ATOM 868 N N . PRO A 1 118 ? -7.411 -0.141 -9.836 1.00 91.19 118 PRO A N 1
ATOM 869 C CA . PRO A 1 118 ? -8.040 -1.289 -9.201 1.00 91.19 118 PRO A CA 1
ATOM 870 C C . PRO A 1 118 ? -9.549 -1.346 -9.437 1.00 91.19 118 PRO A C 1
ATOM 872 O O . PRO A 1 118 ? -10.208 -0.340 -9.699 1.00 91.19 118 PRO A O 1
ATOM 875 N N . HIS A 1 119 ? -10.094 -2.553 -9.303 1.00 89.00 119 HIS A N 1
ATOM 876 C CA . HIS A 1 119 ? -11.515 -2.840 -9.478 1.00 89.00 119 HIS A CA 1
ATOM 877 C C . HIS A 1 119 ? -12.155 -3.340 -8.184 1.00 89.00 119 HIS A C 1
ATOM 879 O O . HIS A 1 119 ? -11.543 -4.117 -7.439 1.00 89.00 119 HIS A O 1
ATOM 885 N N . GLY A 1 120 ? -13.436 -3.017 -8.001 1.00 91.62 120 GLY A N 1
ATOM 886 C CA . GLY A 1 120 ? -14.236 -3.458 -6.866 1.00 91.62 120 GLY A CA 1
ATOM 887 C C . GLY A 1 120 ? -14.122 -2.543 -5.650 1.00 91.62 120 GLY A C 1
ATOM 888 O O . GLY A 1 120 ? -13.406 -1.544 -5.652 1.00 91.62 120 GLY A O 1
ATOM 889 N N . ASP A 1 121 ? -14.870 -2.901 -4.612 1.00 95.00 121 ASP A N 1
ATOM 890 C CA . ASP A 1 121 ? -14.939 -2.173 -3.348 1.00 95.00 121 ASP A CA 1
ATOM 891 C C . ASP A 1 121 ? -13.746 -2.545 -2.434 1.00 95.00 121 ASP A C 1
ATOM 893 O O . ASP A 1 121 ? -13.542 -3.740 -2.182 1.00 95.00 121 ASP A O 1
ATOM 897 N N . PRO A 1 122 ? -12.961 -1.571 -1.926 1.00 95.62 122 PRO A N 1
ATOM 898 C CA . PRO A 1 122 ? -11.801 -1.843 -1.072 1.00 95.62 122 PRO A CA 1
ATOM 899 C C . PRO A 1 122 ? -12.135 -2.629 0.202 1.00 95.62 122 PRO A C 1
ATOM 901 O O . PRO A 1 122 ? -11.364 -3.501 0.601 1.00 95.62 122 PRO A O 1
ATOM 904 N N . ARG A 1 123 ? -13.291 -2.363 0.832 1.00 96.25 123 ARG A N 1
ATOM 905 C CA . ARG A 1 123 ? -13.728 -3.089 2.034 1.00 96.25 123 ARG A CA 1
ATOM 906 C C . ARG A 1 123 ? -14.063 -4.529 1.685 1.00 96.25 123 ARG A C 1
ATOM 908 O O . ARG A 1 123 ? -13.534 -5.433 2.321 1.00 96.25 123 ARG A O 1
ATOM 915 N N . THR A 1 124 ? -14.857 -4.750 0.638 1.00 96.44 124 THR A N 1
ATOM 916 C CA . THR A 1 124 ? -15.205 -6.113 0.203 1.00 96.44 124 THR A CA 1
ATOM 917 C C . THR A 1 124 ? -13.962 -6.926 -0.175 1.00 96.44 124 THR A C 1
ATOM 919 O O . THR A 1 124 ? -13.878 -8.114 0.135 1.00 96.44 124 THR A O 1
ATOM 922 N N . ARG A 1 125 ? -12.969 -6.298 -0.818 1.00 96.81 125 ARG A N 1
ATOM 923 C CA . ARG A 1 125 ? -11.681 -6.935 -1.138 1.00 96.81 125 ARG A CA 1
ATOM 924 C C . ARG A 1 125 ? -10.913 -7.323 0.122 1.00 96.81 125 ARG A C 1
ATOM 926 O O . ARG A 1 125 ? -10.513 -8.479 0.240 1.00 96.81 125 ARG A O 1
ATOM 933 N N . LEU A 1 126 ? -10.763 -6.389 1.062 1.00 97.56 126 LEU A N 1
ATOM 934 C CA . LEU A 1 126 ? -10.089 -6.627 2.336 1.00 97.56 126 LEU A CA 1
ATOM 935 C C . LEU A 1 126 ? -10.742 -7.764 3.126 1.00 97.56 126 LEU A C 1
ATOM 937 O O . LEU A 1 126 ? -10.050 -8.674 3.574 1.00 97.56 126 LEU A O 1
ATOM 941 N N . GLU A 1 127 ? -12.064 -7.743 3.267 1.00 97.38 127 GLU A N 1
ATOM 942 C CA . GLU A 1 127 ? -12.818 -8.792 3.961 1.00 97.38 127 GLU A CA 1
ATOM 943 C C . GLU A 1 127 ? -12.637 -10.154 3.277 1.00 97.38 127 GLU A C 1
ATOM 945 O O . GLU A 1 127 ? -12.413 -11.161 3.949 1.00 97.38 127 GLU A O 1
ATOM 950 N N . GLY A 1 128 ? -12.638 -10.187 1.940 1.00 97.56 128 GLY A N 1
ATOM 951 C CA . GLY A 1 128 ? -12.344 -11.394 1.170 1.00 97.56 128 GLY A CA 1
ATOM 952 C C . GLY A 1 128 ? -10.932 -11.937 1.420 1.00 97.56 128 GLY A C 1
ATOM 953 O O . GLY A 1 128 ? -10.756 -13.145 1.592 1.00 97.56 128 GLY A O 1
ATOM 954 N N . TRP A 1 129 ? -9.925 -11.063 1.491 1.00 97.81 129 TRP A N 1
ATOM 955 C CA . TRP A 1 129 ? -8.549 -11.452 1.814 1.00 97.81 129 TRP A CA 1
ATOM 956 C C . TRP A 1 129 ? -8.412 -11.948 3.255 1.00 97.81 129 TRP A C 1
ATOM 958 O O . TRP A 1 129 ? -7.812 -12.996 3.479 1.00 97.81 129 TRP A O 1
ATOM 968 N N . LEU A 1 130 ? -9.032 -11.265 4.222 1.00 97.94 130 LEU A N 1
ATOM 969 C CA . LEU A 1 130 ? -9.056 -11.686 5.626 1.00 97.94 130 LEU A CA 1
ATOM 970 C C . LEU A 1 130 ? -9.842 -12.989 5.838 1.00 97.94 130 LEU A C 1
ATOM 972 O O . LEU A 1 130 ? -9.562 -13.716 6.793 1.00 97.94 130 LEU A O 1
ATOM 976 N N . GLY A 1 131 ? -10.812 -13.299 4.976 1.00 97.50 131 GLY A N 1
ATOM 977 C CA . GLY A 1 131 ? -11.544 -14.568 4.967 1.00 97.50 131 GLY A CA 1
ATOM 978 C C . GLY A 1 131 ? -10.759 -15.731 4.350 1.00 97.50 131 GLY A C 1
ATOM 979 O O . GLY A 1 131 ? -11.055 -16.895 4.626 1.00 97.50 131 GLY A O 1
ATOM 980 N N . ASN A 1 132 ? -9.730 -15.444 3.550 1.00 97.81 132 ASN A N 1
ATOM 981 C CA . ASN A 1 132 ? -8.889 -16.453 2.920 1.00 97.81 132 ASN A CA 1
ATOM 982 C C . ASN A 1 132 ? -7.654 -16.750 3.782 1.00 97.81 132 ASN A C 1
ATOM 984 O O . ASN A 1 132 ? -6.707 -15.970 3.808 1.00 97.81 132 ASN A O 1
ATOM 988 N N . ARG A 1 133 ? -7.616 -17.925 4.422 1.00 96.62 133 ARG A N 1
ATOM 989 C CA . ARG A 1 133 ? -6.501 -18.338 5.297 1.00 96.62 133 ARG A CA 1
ATOM 990 C C . ARG A 1 133 ? -5.129 -18.309 4.624 1.00 96.62 133 ARG A C 1
ATOM 992 O O . ARG A 1 133 ? -4.166 -17.910 5.260 1.00 96.62 133 ARG A O 1
ATOM 999 N N . SER A 1 134 ? -5.035 -18.648 3.334 1.00 97.06 134 SER A N 1
ATOM 1000 C CA . SER A 1 134 ? -3.746 -18.613 2.618 1.00 97.06 134 SER A CA 1
ATOM 1001 C C . SER A 1 134 ? -3.135 -17.209 2.542 1.00 97.06 134 SER A C 1
ATOM 1003 O O . SER A 1 134 ? -1.926 -17.090 2.376 1.00 97.06 134 SER A O 1
ATOM 1005 N N . ILE A 1 135 ? -3.969 -16.169 2.654 1.00 97.81 135 ILE A N 1
ATOM 1006 C CA . ILE A 1 135 ? -3.577 -14.758 2.652 1.00 97.81 135 ILE A CA 1
ATOM 1007 C C . ILE A 1 135 ? -3.491 -14.253 4.092 1.00 97.81 135 ILE A C 1
ATOM 1009 O O . ILE A 1 135 ? -2.464 -13.752 4.520 1.00 97.81 135 ILE A O 1
ATOM 1013 N N . ALA A 1 136 ? -4.562 -14.426 4.864 1.00 96.62 136 ALA A N 1
ATOM 1014 C CA . ALA A 1 136 ? -4.668 -13.920 6.225 1.00 96.62 136 ALA A CA 1
ATOM 1015 C C . ALA A 1 136 ? -3.573 -14.465 7.160 1.00 96.62 136 ALA A C 1
ATOM 1017 O O . ALA A 1 136 ? -3.110 -13.750 8.043 1.00 96.62 136 ALA A O 1
ATOM 1018 N N . ASP A 1 137 ? -3.136 -15.709 6.962 1.00 96.31 137 ASP A N 1
ATOM 1019 C CA . ASP A 1 137 ? -2.118 -16.333 7.809 1.00 96.31 137 ASP A CA 1
ATOM 1020 C C . ASP A 1 137 ? -0.680 -16.006 7.358 1.00 96.31 137 ASP A C 1
ATOM 1022 O O . ASP A 1 137 ? 0.268 -16.456 7.999 1.00 96.31 137 ASP A O 1
ATOM 1026 N N . SER A 1 138 ? -0.494 -15.199 6.300 1.00 96.88 138 SER A N 1
ATOM 1027 C CA . SER A 1 138 ? 0.836 -14.730 5.878 1.00 96.88 138 SER A CA 1
ATOM 1028 C C . SER A 1 138 ? 1.455 -13.747 6.874 1.00 96.88 138 SER A C 1
ATOM 1030 O O . SER A 1 138 ? 2.673 -13.702 7.020 1.00 96.88 138 SER A O 1
ATOM 1032 N N . ASP A 1 139 ? 0.616 -12.960 7.552 1.00 97.44 139 ASP A N 1
ATOM 1033 C CA . ASP A 1 139 ? 0.988 -12.091 8.670 1.00 97.44 139 ASP A CA 1
ATOM 1034 C C . ASP A 1 139 ? -0.163 -12.086 9.696 1.00 97.44 139 ASP A C 1
ATOM 1036 O O . ASP A 1 139 ? -1.082 -11.262 9.612 1.00 97.44 139 ASP A O 1
ATOM 1040 N N . PRO A 1 140 ? -0.144 -13.017 10.672 1.00 97.06 140 PRO A N 1
ATOM 1041 C CA . PRO A 1 140 ? -1.193 -13.118 11.683 1.00 97.06 140 PRO A CA 1
ATOM 1042 C C . PRO A 1 140 ? -1.364 -11.845 12.517 1.00 97.06 140 PRO A C 1
ATOM 1044 O O . PRO A 1 140 ? -2.486 -11.511 12.888 1.00 97.06 140 PRO A O 1
ATOM 1047 N N . ALA A 1 141 ? -0.279 -11.109 12.784 1.00 97.31 141 ALA A N 1
ATOM 1048 C CA . ALA A 1 141 ? -0.339 -9.888 13.580 1.00 97.31 141 ALA A CA 1
ATOM 1049 C C . ALA A 1 141 ? -1.055 -8.766 12.818 1.00 97.31 141 ALA A C 1
ATOM 1051 O O . ALA A 1 141 ? -1.923 -8.092 13.375 1.00 97.31 141 ALA A O 1
ATOM 1052 N N . LEU A 1 142 ? -0.737 -8.596 11.531 1.00 97.75 142 LEU A N 1
ATOM 1053 C CA . LEU A 1 142 ? -1.439 -7.651 10.666 1.00 97.75 142 LEU A CA 1
ATOM 1054 C C . LEU A 1 142 ? -2.907 -8.048 10.482 1.00 97.75 142 LEU A C 1
ATOM 1056 O O . LEU A 1 142 ? -3.787 -7.200 10.624 1.00 97.75 142 LEU A O 1
ATOM 1060 N N . ARG A 1 143 ? -3.190 -9.331 10.224 1.00 97.81 143 ARG A N 1
ATOM 1061 C CA . ARG A 1 143 ? -4.559 -9.864 10.138 1.00 97.81 143 ARG A CA 1
ATOM 1062 C C . ARG A 1 143 ? -5.373 -9.514 11.379 1.00 97.81 143 ARG A C 1
ATOM 1064 O O . ARG A 1 143 ? -6.495 -9.028 11.247 1.00 97.81 143 ARG A O 1
ATOM 1071 N N . ASP A 1 144 ? -4.829 -9.775 12.563 1.00 97.94 144 ASP A N 1
ATOM 1072 C CA . ASP A 1 144 ? -5.543 -9.576 13.824 1.00 97.94 144 ASP A CA 1
ATOM 1073 C C . ASP A 1 144 ? -5.775 -8.089 14.104 1.00 97.94 144 ASP A C 1
ATOM 1075 O O . ASP A 1 144 ? -6.877 -7.714 14.500 1.00 97.94 144 ASP A O 1
ATOM 1079 N N . ALA A 1 145 ? -4.800 -7.226 13.801 1.00 97.44 145 ALA A N 1
ATOM 1080 C CA . ALA A 1 145 ? -4.969 -5.777 13.893 1.00 97.44 145 ALA A CA 1
ATOM 1081 C C . ALA A 1 145 ? -6.065 -5.256 12.944 1.00 97.44 145 ALA A C 1
ATOM 1083 O O . ALA A 1 145 ? -6.909 -4.457 13.351 1.00 97.44 145 ALA A O 1
ATOM 1084 N N . LEU A 1 146 ? -6.088 -5.731 11.693 1.00 97.88 146 LEU A N 1
ATOM 1085 C CA . LEU A 1 146 ? -7.104 -5.354 10.707 1.00 97.88 146 LEU A CA 1
ATOM 1086 C C . LEU A 1 146 ? -8.499 -5.836 11.124 1.00 97.88 146 LEU A C 1
ATOM 1088 O O . LEU A 1 146 ? -9.453 -5.064 11.053 1.00 97.88 146 LEU A O 1
ATOM 1092 N N . ARG A 1 14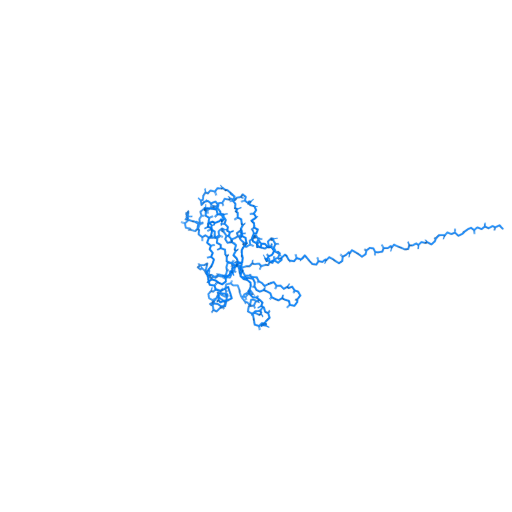7 ? -8.624 -7.083 11.596 1.00 97.62 147 ARG A N 1
ATOM 1093 C CA . ARG A 1 147 ? -9.897 -7.623 12.100 1.00 97.62 147 ARG A CA 1
ATOM 1094 C C . ARG A 1 147 ? -10.389 -6.852 13.315 1.00 97.62 147 ARG A C 1
ATOM 1096 O O . ARG A 1 147 ? -11.518 -6.388 13.297 1.00 97.62 147 ARG A O 1
ATOM 1103 N N . ALA A 1 148 ? -9.531 -6.617 14.306 1.00 96.50 148 ALA A N 1
ATOM 1104 C CA . ALA A 1 148 ? -9.894 -5.843 15.489 1.00 96.50 148 ALA A CA 1
ATOM 1105 C C . ALA A 1 148 ? -10.365 -4.422 15.132 1.00 96.50 148 ALA A C 1
ATOM 1107 O O . ALA A 1 148 ? -11.343 -3.929 15.695 1.00 96.50 148 ALA A O 1
ATOM 1108 N N . ALA A 1 149 ? -9.709 -3.772 14.163 1.00 96.06 149 ALA A N 1
ATOM 1109 C CA . ALA A 1 149 ? -10.140 -2.471 13.666 1.00 96.06 149 ALA A CA 1
ATOM 1110 C C . ALA A 1 149 ? -11.538 -2.542 13.026 1.00 96.06 149 ALA A C 1
ATOM 1112 O O . ALA A 1 149 ? -12.397 -1.729 13.363 1.00 96.06 149 ALA A O 1
ATOM 1113 N N . LEU A 1 150 ? -11.797 -3.516 12.148 1.00 96.00 150 LEU A N 1
ATOM 1114 C CA . LEU A 1 150 ? -13.103 -3.690 11.498 1.00 96.00 150 LEU A CA 1
ATOM 1115 C C . LEU A 1 150 ? -14.214 -4.045 12.503 1.00 96.00 150 LEU A C 1
ATOM 1117 O O . LEU A 1 150 ? -15.273 -3.416 12.492 1.00 96.00 150 LEU A O 1
ATOM 1121 N N . ASP A 1 151 ? -13.941 -4.978 13.413 1.00 95.19 151 ASP A N 1
ATOM 1122 C CA . ASP A 1 151 ? -14.882 -5.473 14.426 1.00 95.19 151 ASP A CA 1
ATOM 1123 C C . ASP A 1 151 ? -15.249 -4.401 15.464 1.00 95.19 151 ASP A C 1
ATOM 1125 O O . ASP A 1 151 ? -16.287 -4.496 16.118 1.00 95.19 151 ASP A O 1
ATOM 1129 N N . SER A 1 152 ? -14.453 -3.330 15.582 1.00 91.12 152 SER A N 1
ATOM 1130 C CA . SER A 1 152 ? -14.795 -2.170 16.418 1.00 91.12 152 SER A CA 1
ATOM 1131 C C . SER A 1 152 ? -16.097 -1.475 15.993 1.00 91.12 152 SER A C 1
ATOM 1133 O O . SER A 1 152 ? -16.645 -0.681 16.759 1.00 91.12 152 SER A O 1
ATOM 1135 N N . GLY A 1 153 ? -16.558 -1.701 14.754 1.00 86.25 153 GLY A N 1
ATOM 1136 C CA . GLY A 1 153 ? -17.725 -1.042 14.160 1.00 86.25 153 GLY A CA 1
ATOM 1137 C C . GLY A 1 153 ? -17.529 0.451 13.868 1.00 86.25 153 GLY A C 1
ATOM 1138 O O . GLY A 1 153 ? -18.426 1.090 13.322 1.00 86.25 153 GLY A O 1
ATOM 1139 N N . LYS A 1 154 ? -16.364 1.015 14.210 1.00 87.19 154 LYS A N 1
ATOM 1140 C CA . LYS A 1 154 ? -16.033 2.440 14.057 1.00 87.19 154 LYS A CA 1
ATOM 1141 C C . LYS A 1 154 ? -15.044 2.704 12.927 1.00 87.19 154 LYS A C 1
ATOM 1143 O O . LYS A 1 154 ? -14.888 3.851 12.518 1.00 87.19 154 LYS A O 1
ATOM 1148 N N . ALA A 1 155 ? -14.373 1.667 12.424 1.00 92.25 155 ALA A N 1
ATOM 1149 C CA . ALA A 1 155 ? -13.334 1.852 11.427 1.00 92.25 155 ALA A CA 1
ATOM 1150 C C . ALA A 1 155 ? -13.892 2.240 10.050 1.00 92.25 155 ALA A C 1
ATOM 1152 O O . ALA A 1 155 ? -14.711 1.531 9.450 1.00 92.25 155 ALA A O 1
ATOM 1153 N N . LYS A 1 156 ? -13.366 3.334 9.495 1.00 93.50 156 LYS A N 1
ATOM 1154 C CA . LYS A 1 156 ? -13.474 3.641 8.064 1.00 93.50 156 LYS A CA 1
ATOM 1155 C C . LYS A 1 156 ? -12.539 2.707 7.298 1.00 93.50 156 LYS A C 1
ATOM 1157 O O . LYS A 1 156 ? -11.422 2.462 7.738 1.00 93.50 156 LYS A O 1
ATOM 1162 N N . VAL A 1 157 ? -12.967 2.218 6.136 1.00 95.25 157 VAL A N 1
ATOM 1163 C CA . VAL A 1 157 ? -12.049 1.594 5.173 1.00 95.25 157 VAL A CA 1
ATOM 1164 C C . VAL A 1 157 ? -11.784 2.597 4.059 1.00 95.25 157 VAL A C 1
ATOM 1166 O O . VAL A 1 157 ? -12.712 2.997 3.357 1.00 95.25 157 VAL A O 1
ATOM 1169 N N . GLN A 1 158 ? -10.530 3.021 3.920 1.00 95.38 158 GLN A N 1
ATOM 1170 C CA . GLN A 1 158 ? -10.083 3.959 2.896 1.00 95.38 158 GLN A CA 1
ATOM 1171 C C . GLN A 1 158 ? -9.275 3.205 1.842 1.00 95.38 158 GLN A C 1
ATOM 1173 O O . GLN A 1 158 ? -8.186 2.706 2.114 1.00 95.38 158 GLN A O 1
ATOM 1178 N N . GLY A 1 159 ? -9.808 3.138 0.625 1.00 96.25 159 GLY A N 1
ATOM 1179 C CA . GLY A 1 159 ? -9.082 2.606 -0.519 1.00 96.25 159 GLY A CA 1
ATOM 1180 C C . GLY A 1 159 ? -8.120 3.638 -1.103 1.00 96.25 159 GLY A C 1
ATOM 1181 O O . GLY A 1 159 ? -8.484 4.804 -1.295 1.00 96.25 159 GLY A O 1
ATOM 1182 N N . VAL A 1 160 ? -6.916 3.195 -1.448 1.00 96.25 160 VAL A N 1
ATOM 1183 C CA . VAL A 1 160 ? -5.861 4.012 -2.050 1.00 96.25 160 VAL A CA 1
ATOM 1184 C C . VAL A 1 160 ? -5.274 3.260 -3.234 1.00 96.25 160 VAL A C 1
ATOM 1186 O O . VAL A 1 160 ? -4.970 2.076 -3.148 1.00 96.25 160 VAL A O 1
ATOM 1189 N N . THR A 1 161 ? -5.118 3.945 -4.359 1.00 96.00 161 THR A N 1
ATOM 1190 C CA . THR A 1 161 ? -4.349 3.449 -5.496 1.00 96.00 161 THR A CA 1
ATOM 1191 C C . THR A 1 161 ? -3.025 4.182 -5.543 1.00 96.00 161 THR A C 1
ATOM 1193 O O . THR A 1 161 ? -3.005 5.413 -5.590 1.00 96.00 161 THR A O 1
ATOM 1196 N N . VAL A 1 162 ? -1.925 3.438 -5.600 1.00 95.88 162 VAL A N 1
ATOM 1197 C CA . VAL A 1 162 ? -0.613 4.010 -5.908 1.00 95.88 162 VAL A CA 1
ATOM 1198 C C . VAL A 1 162 ? -0.212 3.559 -7.301 1.00 95.88 162 VAL A C 1
ATOM 1200 O O . VAL A 1 162 ? 0.075 2.388 -7.555 1.00 95.88 162 VAL A O 1
ATOM 1203 N N . LYS A 1 163 ? -0.222 4.509 -8.229 1.00 96.19 163 LYS A N 1
ATOM 1204 C CA . LYS A 1 163 ? 0.256 4.314 -9.591 1.00 96.19 163 LYS A CA 1
ATOM 1205 C C . LYS A 1 163 ? 1.748 4.579 -9.642 1.00 96.19 163 LYS A C 1
ATOM 1207 O O . LYS A 1 163 ? 2.204 5.605 -9.140 1.00 96.19 163 LYS A O 1
ATOM 1212 N N . VAL A 1 164 ? 2.480 3.679 -10.288 1.00 95.38 164 VAL A N 1
ATOM 1213 C CA . VAL A 1 164 ? 3.938 3.747 -10.390 1.00 95.38 164 VAL A CA 1
ATOM 1214 C C . VAL A 1 164 ? 4.380 3.619 -11.845 1.00 95.38 164 VAL A C 1
ATOM 1216 O O . VAL A 1 164 ? 4.213 2.578 -12.481 1.00 95.38 164 VAL A O 1
ATOM 1219 N N . GLY A 1 165 ? 4.954 4.682 -12.394 1.00 94.69 165 GLY A N 1
ATOM 1220 C CA . GLY A 1 165 ? 5.744 4.601 -13.617 1.00 94.69 165 GLY A CA 1
ATOM 1221 C C . GLY A 1 165 ? 7.111 4.020 -13.275 1.00 94.69 165 GLY A C 1
ATOM 1222 O O . GLY A 1 165 ? 7.774 4.543 -12.389 1.00 94.69 165 GLY A O 1
ATOM 1223 N N . VAL A 1 166 ? 7.530 2.946 -13.941 1.00 94.19 166 VAL A N 1
ATOM 1224 C CA . VAL A 1 166 ? 8.858 2.339 -13.755 1.00 94.19 166 VAL A CA 1
ATOM 1225 C C . VAL A 1 166 ? 9.601 2.254 -15.089 1.00 94.19 166 VAL A C 1
ATOM 1227 O O . VAL A 1 166 ? 8.963 2.153 -16.136 1.00 94.19 166 VAL A O 1
ATOM 1230 N N . PRO A 1 167 ? 10.943 2.236 -15.100 1.00 92.25 167 PRO A N 1
ATOM 1231 C CA . PRO A 1 167 ? 11.699 1.886 -16.297 1.00 92.25 167 PRO A CA 1
ATOM 1232 C C . PRO A 1 167 ? 11.317 0.492 -16.811 1.00 92.25 167 PRO A C 1
ATOM 1234 O O . PRO A 1 167 ? 10.898 -0.378 -16.044 1.00 92.25 167 PRO A O 1
ATOM 1237 N N . ALA A 1 168 ? 11.506 0.243 -18.107 1.00 91.31 168 ALA A N 1
ATOM 1238 C CA . ALA A 1 168 ? 11.370 -1.107 -18.647 1.00 91.31 168 ALA A CA 1
ATOM 1239 C C . ALA A 1 168 ? 12.382 -2.073 -17.989 1.00 91.31 168 ALA A C 1
ATOM 1241 O O . ALA A 1 168 ? 13.479 -1.647 -17.618 1.00 91.31 168 ALA A O 1
ATOM 1242 N N . PRO A 1 169 ? 12.073 -3.375 -17.874 1.00 90.50 169 PRO A N 1
ATOM 1243 C CA . PRO A 1 169 ? 13.015 -4.348 -17.331 1.00 90.50 169 PRO A CA 1
ATOM 1244 C C . PRO A 1 169 ? 14.369 -4.329 -18.054 1.00 90.50 169 PRO A C 1
ATOM 1246 O O . PRO A 1 169 ? 14.454 -4.196 -19.275 1.00 90.50 169 PRO A O 1
ATOM 1249 N N . SER A 1 170 ? 15.446 -4.506 -17.289 1.00 88.69 170 SER A N 1
ATOM 1250 C CA . SER A 1 170 ? 16.849 -4.314 -17.695 1.00 88.69 170 SER A CA 1
ATOM 1251 C C . SER A 1 170 ? 17.237 -2.877 -18.071 1.00 88.69 170 SER A C 1
ATOM 1253 O O . SER A 1 170 ? 18.255 -2.682 -18.739 1.00 88.69 170 SER A O 1
ATOM 1255 N N . LYS A 1 171 ? 16.448 -1.867 -17.688 1.00 91.25 171 LYS A N 1
ATOM 1256 C CA . LYS A 1 171 ? 16.779 -0.452 -17.900 1.00 91.25 171 LYS A CA 1
ATOM 1257 C C . LYS A 1 171 ? 16.924 0.281 -16.574 1.00 91.25 171 LYS A C 1
ATOM 1259 O O . LYS A 1 171 ? 16.240 -0.014 -15.594 1.00 91.25 171 LYS A O 1
ATOM 1264 N N . THR A 1 172 ? 17.805 1.271 -16.589 1.00 91.12 172 THR A N 1
ATOM 1265 C CA . THR A 1 172 ? 17.883 2.306 -15.563 1.00 91.12 172 THR A CA 1
ATOM 1266 C C . THR A 1 172 ? 17.078 3.503 -16.033 1.00 91.12 172 THR A C 1
ATOM 1268 O O . THR A 1 172 ? 17.081 3.843 -17.217 1.00 91.12 172 THR A O 1
ATOM 1271 N N . GLY A 1 173 ? 16.379 4.134 -15.108 1.00 89.81 173 GLY A N 1
ATOM 1272 C CA . GLY A 1 173 ? 15.615 5.332 -15.382 1.00 89.81 173 GLY A CA 1
ATOM 1273 C C . GLY A 1 173 ? 15.002 5.857 -14.104 1.00 89.81 173 GLY A C 1
ATOM 1274 O O . GLY A 1 173 ? 15.502 5.599 -13.013 1.00 89.81 173 GLY A O 1
ATOM 1275 N N . VAL A 1 174 ? 13.912 6.584 -14.262 1.00 89.12 174 VAL A N 1
ATOM 1276 C CA . VAL A 1 174 ? 13.265 7.311 -13.184 1.00 89.12 174 VAL A CA 1
ATOM 1277 C C . VAL A 1 174 ? 11.911 6.677 -12.890 1.00 89.12 174 VAL A C 1
ATOM 1279 O O . VAL A 1 174 ? 11.179 6.354 -13.827 1.00 89.12 174 VAL A O 1
ATOM 1282 N N . ALA A 1 175 ? 11.588 6.489 -11.609 1.00 91.50 175 ALA A N 1
ATOM 1283 C CA . ALA A 1 175 ? 10.227 6.158 -11.199 1.00 91.50 175 ALA A CA 1
ATOM 1284 C C . ALA A 1 175 ? 9.375 7.398 -10.939 1.00 91.50 175 ALA A C 1
ATOM 1286 O O . ALA A 1 175 ? 9.843 8.389 -10.383 1.00 91.50 175 ALA A O 1
ATOM 1287 N N . GLU A 1 176 ? 8.105 7.303 -11.304 1.00 93.44 176 GLU A N 1
ATOM 1288 C CA . GLU A 1 176 ? 7.092 8.336 -11.108 1.00 93.44 176 GLU A CA 1
ATOM 1289 C C . GLU A 1 176 ? 5.962 7.773 -10.253 1.00 93.44 176 GLU A C 1
ATOM 1291 O O . GLU A 1 176 ? 5.526 6.643 -10.478 1.00 93.44 176 GLU A O 1
ATOM 1296 N N . PHE A 1 177 ? 5.435 8.566 -9.326 1.00 93.75 177 PHE A N 1
ATOM 1297 C CA . PHE A 1 177 ? 4.390 8.119 -8.408 1.00 93.75 177 PHE A CA 1
ATOM 1298 C C . PHE A 1 177 ? 3.170 9.008 -8.506 1.00 93.75 177 PHE A C 1
ATOM 1300 O O . PHE A 1 177 ? 3.300 10.226 -8.572 1.00 93.75 177 PHE A O 1
ATOM 1307 N N . LYS A 1 178 ? 1.985 8.408 -8.446 1.00 94.38 178 LYS A N 1
ATOM 1308 C CA . LYS A 1 178 ? 0.729 9.138 -8.294 1.00 94.38 178 LYS A CA 1
ATOM 1309 C C . LYS A 1 178 ? -0.172 8.408 -7.314 1.00 94.38 178 LYS A C 1
ATOM 1311 O O . LYS A 1 178 ? -0.454 7.226 -7.505 1.00 94.38 178 LYS A O 1
ATOM 1316 N N . VAL A 1 179 ? -0.643 9.120 -6.298 1.00 94.44 179 VAL A N 1
ATOM 1317 C CA . VAL A 1 179 ? -1.586 8.577 -5.317 1.00 94.44 179 VAL A CA 1
ATOM 1318 C C . VAL A 1 179 ? -2.989 9.063 -5.664 1.00 94.44 179 VAL A C 1
ATOM 1320 O O . VAL A 1 179 ? -3.224 10.248 -5.908 1.00 94.44 179 VAL A O 1
ATOM 1323 N N . GLU A 1 180 ? -3.931 8.133 -5.734 1.00 94.50 180 GLU A N 1
ATOM 1324 C CA . GLU A 1 180 ? -5.325 8.393 -6.080 1.00 94.50 180 GLU A CA 1
ATOM 1325 C C . GLU A 1 180 ? -6.252 7.668 -5.096 1.00 94.50 180 GLU A C 1
ATOM 1327 O O . GLU A 1 180 ? -5.883 6.626 -4.549 1.00 94.50 180 GLU A O 1
ATOM 1332 N N . PRO A 1 181 ? -7.483 8.159 -4.885 1.00 94.31 181 PRO A N 1
ATOM 1333 C CA . PRO A 1 181 ? -8.479 7.384 -4.164 1.00 94.31 181 PRO A CA 1
ATOM 1334 C C . PRO A 1 181 ? -8.846 6.128 -4.965 1.00 94.31 181 PRO A C 1
ATOM 1336 O O . PRO A 1 181 ? -9.228 6.212 -6.138 1.00 94.31 181 PRO A O 1
ATOM 1339 N N . TRP A 1 182 ? -8.818 4.961 -4.316 1.00 94.38 182 TRP A N 1
ATOM 1340 C CA . TRP A 1 182 ? -9.457 3.770 -4.873 1.00 94.38 182 TRP A CA 1
ATOM 1341 C C . TRP A 1 182 ? -10.958 3.872 -4.608 1.00 94.38 182 TRP A C 1
ATOM 1343 O O . TRP A 1 182 ? -11.468 3.554 -3.533 1.00 94.38 182 TRP A O 1
ATOM 1353 N N . THR A 1 183 ? -11.668 4.362 -5.618 1.00 84.50 183 THR A N 1
ATOM 1354 C CA . THR A 1 183 ? -13.124 4.495 -5.593 1.00 84.50 183 THR A CA 1
ATOM 1355 C C . THR A 1 183 ? -13.795 3.181 -5.972 1.00 84.50 183 THR A C 1
ATOM 1357 O O . THR A 1 183 ? -13.317 2.454 -6.843 1.00 84.50 183 THR A O 1
ATOM 1360 N N . LYS A 1 184 ? -14.924 2.886 -5.321 1.00 76.00 184 LYS A N 1
ATOM 1361 C CA . LYS A 1 184 ? -15.804 1.769 -5.669 1.00 76.00 184 LYS A CA 1
ATOM 1362 C C . LYS A 1 184 ? -16.322 1.980 -7.095 1.00 76.00 184 LYS A C 1
ATOM 1364 O O . LYS A 1 184 ? -17.223 2.790 -7.304 1.00 76.00 184 LYS A O 1
ATOM 1369 N N . LYS A 1 185 ? -15.713 1.302 -8.061 1.00 58.62 185 LYS A N 1
ATOM 1370 C CA . LYS A 1 185 ? -16.191 1.211 -9.442 1.00 58.62 185 LYS A CA 1
ATOM 1371 C C . LYS A 1 185 ? -16.739 -0.178 -9.699 1.00 58.62 185 LYS A C 1
ATOM 1373 O O . LYS A 1 185 ? -16.067 -1.148 -9.271 1.00 58.62 185 LYS A O 1
#